Protein AF-A0AAW6NJS3-F1 (afdb_monomer_lite)

Radius of gyration: 31.21 Å; chains: 1; bounding box: 46×68×99 Å

Foldseek 3Di:
DFDKDKDFLCNVLPPQPPLVVLLVLLVVQLVLLPLVQAPDPVQNVLSVVLSVQLNVLSVVCNVPVAVVSLLSNLLSCLQQQQKKKWWWWAFPVRDIDIDMDGPVVGGPVVVVCCVQVPPDGHIGTDGMHIDGHPPPVVVVVSNVCSSVSSVVCSVSSGVVVSSVSSVDDDDRMDMDGDDPPPDPPPDDDPPCVVVPPPPDDDDD

Structure (mmCIF, N/CA/C/O backbone):
data_AF-A0AAW6NJS3-F1
#
_entry.id   AF-A0AAW6NJS3-F1
#
loop_
_atom_site.group_PDB
_atom_site.id
_atom_site.type_symbol
_atom_site.label_atom_id
_atom_site.label_alt_id
_atom_site.label_comp_id
_atom_site.label_asym_id
_atom_site.label_entity_id
_atom_site.label_seq_id
_atom_site.pdbx_PDB_ins_code
_atom_site.Cartn_x
_atom_site.Cartn_y
_atom_site.Cartn_z
_atom_site.occupancy
_atom_site.B_iso_or_equiv
_atom_site.auth_seq_id
_atom_site.auth_comp_id
_atom_site.auth_asym_id
_atom_site.auth_atom_id
_atom_site.pdbx_PDB_model_num
ATOM 1 N N . MET A 1 1 ? -17.750 -5.503 54.513 1.00 53.91 1 MET A N 1
ATOM 2 C CA . MET A 1 1 ? -18.388 -5.351 53.191 1.00 53.91 1 MET A CA 1
ATOM 3 C C . MET A 1 1 ? -17.380 -5.816 52.162 1.00 53.91 1 MET A C 1
ATOM 5 O O . MET A 1 1 ? -16.246 -5.363 52.246 1.00 53.91 1 MET A O 1
ATOM 9 N N . ASP A 1 2 ? -17.748 -6.737 51.272 1.00 59.75 2 ASP A N 1
ATOM 10 C CA . ASP A 1 2 ? -16.840 -7.203 50.218 1.00 59.75 2 ASP A CA 1
ATOM 11 C C . ASP A 1 2 ? -16.553 -6.056 49.248 1.00 59.75 2 ASP A C 1
ATOM 13 O O . ASP A 1 2 ? -17.477 -5.482 48.663 1.00 59.75 2 ASP A O 1
ATOM 17 N N . GLU A 1 3 ? -15.279 -5.710 49.085 1.00 66.88 3 GLU A N 1
ATOM 18 C CA . GLU A 1 3 ? -14.856 -4.684 48.141 1.00 66.88 3 GLU A CA 1
ATOM 19 C C . GLU A 1 3 ? -15.111 -5.194 46.711 1.00 66.88 3 GLU A C 1
ATOM 21 O O . GLU A 1 3 ? -14.623 -6.252 46.292 1.00 66.88 3 GLU A O 1
ATOM 26 N N . LYS A 1 4 ? -15.956 -4.473 45.967 1.00 77.06 4 LYS A N 1
ATOM 27 C CA . LYS A 1 4 ? -16.330 -4.813 44.592 1.00 77.06 4 LYS A CA 1
ATOM 28 C C . LYS A 1 4 ? -15.546 -3.918 43.641 1.00 77.06 4 LYS A C 1
ATOM 30 O O . LYS A 1 4 ? -15.818 -2.725 43.548 1.00 77.06 4 LYS A O 1
ATOM 35 N N . ILE A 1 5 ? -14.601 -4.500 42.909 1.00 80.56 5 ILE A N 1
ATOM 36 C CA . ILE A 1 5 ? -13.840 -3.781 41.885 1.00 80.56 5 ILE A CA 1
ATOM 37 C C . ILE A 1 5 ? -14.644 -3.834 40.588 1.00 80.56 5 ILE A C 1
ATOM 39 O O . ILE A 1 5 ? -14.932 -4.915 40.074 1.00 80.56 5 ILE A O 1
ATOM 43 N N . VAL A 1 6 ? -15.015 -2.676 40.048 1.00 81.56 6 VAL A N 1
ATOM 44 C CA . VAL A 1 6 ? -15.687 -2.572 38.747 1.00 81.56 6 VAL A CA 1
ATOM 45 C C . VAL A 1 6 ? -14.697 -2.002 37.742 1.00 81.56 6 VAL A C 1
ATOM 47 O O . VAL A 1 6 ? -14.259 -0.864 37.884 1.00 81.56 6 VAL A O 1
ATOM 50 N N . LEU A 1 7 ? -14.349 -2.793 36.727 1.00 78.12 7 LEU A N 1
ATOM 51 C CA . LEU A 1 7 ? -13.533 -2.345 35.603 1.00 78.12 7 LEU A CA 1
ATOM 52 C C . LEU A 1 7 ? -14.433 -2.079 34.400 1.00 78.12 7 LEU A C 1
ATOM 54 O O . LEU A 1 7 ? -15.189 -2.948 33.963 1.00 78.12 7 LEU A O 1
ATOM 58 N N . THR A 1 8 ? -14.350 -0.874 33.850 1.00 78.94 8 THR A N 1
ATOM 59 C CA . THR A 1 8 ? -15.021 -0.523 32.594 1.00 78.94 8 THR A CA 1
ATOM 60 C C . THR A 1 8 ? -14.267 -1.105 31.402 1.00 78.94 8 THR A C 1
ATOM 62 O O . THR A 1 8 ? -13.051 -1.304 31.450 1.00 78.94 8 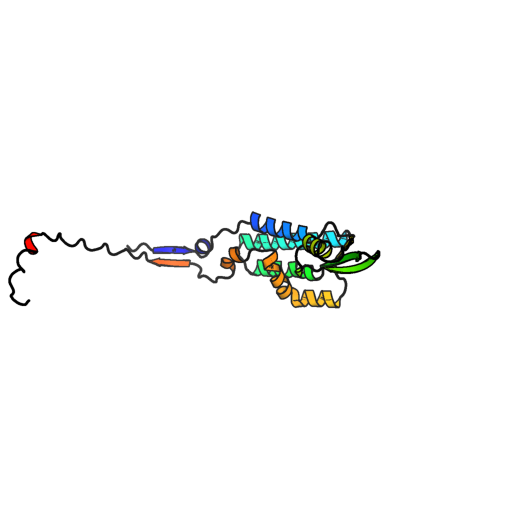THR A O 1
ATOM 65 N N . ARG A 1 9 ? -14.967 -1.328 30.284 1.00 72.44 9 ARG A N 1
ATOM 66 C CA . ARG A 1 9 ? -14.347 -1.784 29.029 1.00 72.44 9 ARG A CA 1
ATOM 67 C C . ARG A 1 9 ? -13.149 -0.920 28.620 1.00 72.44 9 ARG A C 1
ATOM 69 O O . ARG A 1 9 ? -12.129 -1.459 28.205 1.00 72.44 9 ARG A O 1
ATOM 76 N N . GLN A 1 10 ? -13.242 0.402 28.773 1.00 70.44 10 GLN A N 1
ATOM 77 C CA . GLN A 1 10 ? -12.137 1.315 28.463 1.00 70.44 10 GLN A CA 1
ATOM 78 C C . GLN A 1 10 ? -10.908 1.082 29.348 1.00 70.44 10 GLN A C 1
ATOM 80 O O . GLN A 1 10 ? -9.801 1.116 28.829 1.00 70.44 10 GLN A O 1
ATOM 85 N N . GLN A 1 11 ? -11.082 0.795 30.642 1.00 71.94 11 GLN A N 1
ATOM 86 C CA . GLN A 1 11 ? -9.970 0.491 31.556 1.00 71.94 11 GLN A CA 1
ATOM 87 C C . GLN A 1 11 ? -9.325 -0.872 31.270 1.00 71.94 11 GLN A C 1
ATOM 89 O O . GLN A 1 11 ? -8.123 -1.032 31.443 1.00 71.94 11 GLN A O 1
ATOM 94 N N . ILE A 1 12 ? -10.101 -1.855 30.807 1.00 70.12 12 ILE A N 1
ATOM 95 C CA . ILE A 1 12 ? -9.563 -3.167 30.406 1.00 70.12 12 ILE A CA 1
ATOM 96 C C . ILE A 1 12 ? -8.776 -3.042 29.095 1.00 70.12 12 ILE A C 1
ATOM 98 O O . ILE A 1 12 ? -7.735 -3.669 28.917 1.00 70.12 12 ILE A O 1
ATOM 102 N N . LEU A 1 13 ? -9.266 -2.208 28.176 1.00 68.44 13 LEU A N 1
ATOM 103 C CA . LEU A 1 13 ? -8.672 -2.000 26.858 1.00 68.44 13 LEU A CA 1
ATOM 104 C C . LEU A 1 13 ? -7.637 -0.868 26.820 1.00 68.44 13 LEU A C 1
ATOM 106 O O . LEU A 1 13 ? -7.059 -0.633 25.759 1.00 68.44 13 LEU A O 1
ATOM 110 N N . SER A 1 14 ? -7.358 -0.184 27.938 1.00 61.31 14 SER A N 1
ATOM 111 C CA . SER A 1 14 ? -6.399 0.925 28.010 1.00 61.31 14 SER A CA 1
ATOM 112 C C . SER A 1 14 ? -4.945 0.440 27.958 1.00 61.31 14 SER A C 1
ATOM 114 O O . SER A 1 14 ? -4.128 0.745 28.822 1.00 61.31 14 SER A O 1
ATOM 116 N N . SER A 1 15 ? -4.587 -0.293 26.910 1.00 57.69 15 SER A N 1
ATOM 117 C CA . SER A 1 15 ? -3.232 -0.279 26.375 1.00 57.69 15 SER A CA 1
ATOM 118 C C . SER A 1 15 ? -3.215 0.828 25.326 1.00 57.69 15 SER A C 1
ATOM 120 O O . SER A 1 15 ? -3.611 0.638 24.182 1.00 57.69 15 SER A O 1
ATOM 122 N N . ALA A 1 16 ? -2.876 2.051 25.742 1.00 56.25 16 ALA A N 1
ATOM 123 C CA . ALA A 1 16 ? -2.949 3.209 24.858 1.00 56.25 16 ALA A CA 1
ATOM 124 C C . ALA A 1 16 ? -2.064 2.987 23.616 1.00 56.25 16 ALA A C 1
ATOM 126 O O . ALA A 1 16 ? -0.831 3.065 23.685 1.00 56.25 16 ALA A O 1
ATOM 127 N N . LEU A 1 17 ? -2.691 2.717 22.467 1.00 63.69 17 LEU A N 1
ATOM 128 C CA . LEU A 1 17 ? -2.041 2.785 21.166 1.00 63.69 17 LEU A CA 1
ATOM 129 C C . LEU A 1 17 ? -1.458 4.188 21.027 1.00 63.69 17 LEU A C 1
ATOM 131 O O . LEU A 1 17 ? -2.179 5.178 20.915 1.00 63.69 17 LEU A O 1
ATOM 135 N N . LYS A 1 18 ? -0.127 4.295 21.060 1.00 69.06 18 LYS A N 1
ATOM 136 C CA . LYS A 1 18 ? 0.539 5.582 20.851 1.00 69.06 18 LYS A CA 1
ATOM 137 C C . LYS A 1 18 ? 0.284 6.012 19.408 1.00 69.06 18 LYS A C 1
ATOM 139 O O . LYS A 1 18 ? 0.941 5.520 18.490 1.00 69.06 18 LYS A O 1
ATOM 144 N N . VAL A 1 19 ? -0.649 6.946 19.225 1.00 72.06 19 VAL A N 1
ATOM 145 C CA . VAL A 1 19 ? -1.067 7.489 17.919 1.00 72.06 19 VAL A CA 1
ATOM 146 C C . VAL A 1 19 ? 0.136 7.935 17.089 1.00 72.06 19 VAL A C 1
ATOM 148 O O . VAL A 1 19 ? 0.201 7.683 15.889 1.00 72.06 19 VAL A O 1
ATOM 151 N N . SER A 1 20 ? 1.141 8.526 17.742 1.00 75.00 20 SER A N 1
ATOM 152 C CA . SER A 1 20 ? 2.393 8.950 17.111 1.00 75.00 20 SER A CA 1
ATOM 153 C C . SER A 1 20 ? 3.174 7.798 16.469 1.00 75.00 20 SER A C 1
ATOM 155 O O . SER A 1 20 ? 3.676 7.966 15.361 1.00 75.00 20 SER A O 1
ATOM 157 N N . LYS A 1 21 ? 3.236 6.622 17.112 1.00 81.19 21 LYS A N 1
ATOM 158 C CA . LYS A 1 21 ? 3.911 5.429 16.566 1.00 81.19 21 LYS A CA 1
ATOM 159 C C . LYS A 1 21 ? 3.149 4.825 15.389 1.00 81.19 21 LYS A C 1
ATOM 161 O O . LYS A 1 21 ? 3.763 4.387 14.423 1.00 81.19 21 LYS A O 1
ATOM 166 N N . CYS A 1 22 ? 1.819 4.819 15.454 1.00 82.56 22 CYS A N 1
ATOM 167 C CA . CYS A 1 22 ? 1.001 4.311 14.353 1.00 82.56 22 CYS A CA 1
ATOM 168 C C . CYS A 1 22 ? 1.137 5.220 13.123 1.00 82.56 22 CYS A C 1
ATOM 170 O O . CYS A 1 22 ? 1.370 4.747 12.014 1.00 82.56 22 CYS A O 1
ATOM 172 N N . ARG A 1 23 ? 1.089 6.544 13.327 1.00 87.12 23 ARG A N 1
ATOM 173 C CA . ARG A 1 23 ? 1.280 7.520 12.247 1.00 87.12 23 ARG A CA 1
ATOM 174 C C . ARG A 1 23 ? 2.682 7.456 11.640 1.00 87.12 23 ARG A C 1
ATOM 176 O O . ARG A 1 23 ? 2.816 7.521 10.422 1.00 87.12 23 ARG A O 1
ATOM 183 N N . SER A 1 24 ? 3.728 7.317 12.457 1.00 89.25 24 SER A N 1
ATOM 184 C CA . SER A 1 24 ? 5.095 7.223 11.934 1.00 89.25 24 SER A CA 1
ATOM 185 C C . SER A 1 24 ? 5.307 5.968 11.087 1.00 89.25 24 SER A C 1
ATOM 187 O O . SER A 1 24 ? 5.983 6.044 10.061 1.00 89.25 24 SER A O 1
ATOM 189 N N . LEU A 1 25 ? 4.692 4.838 11.464 1.00 90.31 25 LEU A N 1
ATOM 190 C CA . LEU A 1 25 ? 4.726 3.613 10.668 1.00 90.31 25 LEU A CA 1
ATOM 191 C C . LEU A 1 25 ? 4.089 3.827 9.293 1.00 90.31 25 LEU A C 1
ATOM 193 O O . LEU A 1 25 ? 4.752 3.568 8.291 1.00 90.31 25 LEU A O 1
ATOM 197 N N . VAL A 1 26 ? 2.856 4.345 9.248 1.00 91.50 26 VAL A N 1
ATOM 198 C CA . VAL A 1 26 ? 2.147 4.631 7.989 1.00 91.50 26 VAL A CA 1
ATOM 199 C C . VAL A 1 26 ? 2.977 5.555 7.102 1.00 91.50 26 VAL A C 1
ATOM 201 O O . VAL A 1 26 ? 3.246 5.200 5.958 1.00 91.50 26 VAL A O 1
ATOM 204 N N . LYS A 1 27 ? 3.484 6.669 7.647 1.00 92.19 27 LYS A N 1
ATOM 205 C CA . LYS A 1 27 ? 4.331 7.616 6.904 1.00 92.19 27 LYS A CA 1
ATOM 206 C C . LYS A 1 27 ? 5.543 6.926 6.276 1.00 92.19 27 LYS A C 1
ATOM 208 O O . LYS A 1 27 ? 5.813 7.080 5.089 1.00 92.19 27 LYS A O 1
ATOM 213 N N . ARG A 1 28 ? 6.262 6.123 7.066 1.00 92.19 28 ARG A N 1
ATOM 214 C CA . ARG A 1 28 ? 7.430 5.369 6.594 1.00 92.19 28 ARG A CA 1
ATOM 215 C C . ARG A 1 28 ? 7.052 4.382 5.487 1.00 92.19 28 ARG A C 1
ATOM 217 O O . ARG A 1 28 ? 7.806 4.226 4.531 1.00 92.19 28 ARG A O 1
ATOM 224 N N . ARG A 1 29 ? 5.894 3.721 5.596 1.00 92.44 29 ARG A N 1
ATOM 225 C CA . ARG A 1 29 ? 5.412 2.803 4.556 1.00 92.44 29 ARG A CA 1
ATOM 226 C C . ARG A 1 29 ? 5.067 3.539 3.265 1.00 92.44 29 ARG A C 1
ATOM 228 O O . ARG A 1 29 ? 5.531 3.102 2.220 1.00 92.44 29 ARG A O 1
ATOM 235 N N . PHE A 1 30 ? 4.373 4.674 3.319 1.00 93.25 30 PHE A N 1
ATOM 236 C CA . PHE A 1 30 ? 4.108 5.486 2.123 1.00 93.25 30 PHE A CA 1
ATOM 237 C C . PHE A 1 30 ? 5.394 6.009 1.471 1.00 93.25 30 PHE A C 1
ATOM 239 O O . PHE A 1 30 ? 5.542 5.929 0.254 1.00 93.25 30 PHE A O 1
ATOM 246 N N . GLN A 1 31 ? 6.382 6.435 2.264 1.00 91.31 31 GLN A N 1
ATOM 247 C CA . GLN A 1 31 ? 7.705 6.811 1.748 1.00 91.31 31 GLN A CA 1
ATOM 248 C C . GLN A 1 31 ? 8.401 5.652 1.013 1.00 91.31 31 GLN A C 1
ATOM 250 O O . GLN A 1 31 ? 9.075 5.879 0.007 1.00 91.31 31 GLN A O 1
ATOM 255 N N . SER A 1 32 ? 8.199 4.409 1.465 1.00 92.00 32 SER A N 1
ATOM 256 C CA . SER A 1 32 ? 8.755 3.210 0.817 1.00 92.00 32 SER A CA 1
ATOM 257 C C . SER A 1 32 ? 8.075 2.818 -0.503 1.00 92.00 32 SER A C 1
ATOM 259 O O . SER A 1 32 ? 8.618 1.990 -1.231 1.00 92.00 32 SER A O 1
ATOM 261 N N . LEU A 1 33 ? 6.935 3.429 -0.857 1.00 91.44 33 LEU A N 1
ATOM 262 C CA . LEU A 1 33 ? 6.232 3.167 -2.124 1.00 91.44 33 LEU A CA 1
ATOM 263 C C . LEU A 1 33 ? 6.882 3.852 -3.332 1.00 91.44 33 LEU A C 1
ATOM 265 O O . LEU A 1 33 ? 6.442 3.652 -4.458 1.00 91.44 33 LEU A O 1
ATOM 269 N N . GLY A 1 34 ? 7.927 4.655 -3.113 1.00 86.44 34 GLY A N 1
ATOM 270 C CA . GLY A 1 34 ? 8.720 5.188 -4.212 1.00 86.44 34 GLY A CA 1
ATOM 271 C C . GLY A 1 34 ? 8.189 6.484 -4.804 1.00 86.44 34 GLY A C 1
ATOM 272 O O . GLY A 1 34 ? 8.362 6.703 -5.992 1.00 86.44 34 GLY A O 1
ATOM 273 N N . LEU A 1 35 ? 7.613 7.381 -3.993 1.00 88.31 35 LEU A N 1
ATOM 274 C CA . LEU A 1 35 ? 7.134 8.701 -4.442 1.00 88.31 35 LEU A CA 1
ATOM 275 C C . LEU A 1 35 ? 8.186 9.491 -5.255 1.00 88.31 35 LEU A C 1
ATOM 277 O O . LEU A 1 35 ? 7.838 10.245 -6.159 1.00 88.31 35 LEU A O 1
ATOM 281 N N . LYS A 1 36 ? 9.482 9.286 -4.975 1.00 89.12 36 LYS A N 1
ATOM 282 C CA . LYS A 1 36 ? 10.598 9.869 -5.745 1.00 89.12 36 LYS A CA 1
ATOM 283 C C . LYS A 1 36 ? 10.672 9.401 -7.208 1.00 89.12 36 LYS A C 1
ATOM 285 O O . LYS A 1 36 ? 11.293 10.082 -8.011 1.00 89.12 36 LYS A O 1
ATOM 290 N N . TYR A 1 37 ? 10.047 8.273 -7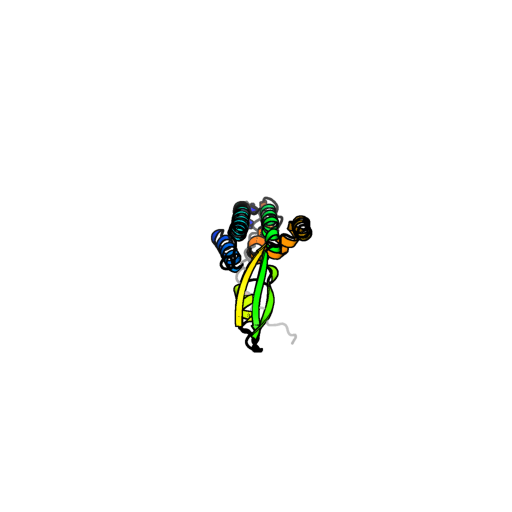.532 1.00 91.12 37 TYR A N 1
ATOM 291 C CA . TYR A 1 37 ? 9.971 7.658 -8.859 1.00 91.12 37 TYR A CA 1
ATOM 292 C C . TYR A 1 37 ? 8.637 7.951 -9.572 1.00 91.12 37 TYR A C 1
ATOM 294 O O . TYR A 1 37 ? 8.319 7.321 -10.578 1.00 91.12 37 TYR A O 1
ATOM 302 N N . ALA A 1 38 ? 7.814 8.854 -9.024 1.00 92.12 38 ALA A N 1
ATOM 303 C CA . ALA A 1 38 ? 6.590 9.308 -9.672 1.00 92.12 38 ALA A CA 1
ATOM 304 C C . ALA A 1 38 ? 6.909 10.381 -10.719 1.00 92.12 38 ALA A C 1
ATOM 306 O O . ALA A 1 38 ? 7.322 11.496 -10.368 1.00 92.12 38 ALA A O 1
ATOM 307 N N . ASP A 1 39 ? 6.654 10.044 -11.981 1.00 85.81 39 ASP A N 1
ATOM 308 C CA . ASP A 1 39 ? 6.937 10.901 -13.136 1.00 85.81 39 ASP A CA 1
ATOM 309 C C . ASP A 1 39 ? 5.843 11.946 -13.401 1.00 85.81 39 ASP A C 1
ATOM 311 O O . ASP A 1 39 ? 6.097 12.935 -14.085 1.00 85.81 39 ASP A O 1
ATOM 315 N N . SER A 1 40 ? 4.635 11.766 -12.853 1.00 91.75 40 SER A N 1
ATOM 316 C CA . SER A 1 40 ? 3.524 12.709 -13.018 1.00 91.75 40 SER A CA 1
ATOM 317 C C . SER A 1 40 ? 3.041 13.281 -11.686 1.00 91.75 40 SER A C 1
ATOM 319 O O . SER A 1 40 ? 3.056 12.613 -10.646 1.00 91.75 40 SER A O 1
ATOM 321 N N . GLN A 1 41 ? 2.580 14.535 -11.726 1.00 92.75 41 GLN A N 1
ATOM 322 C CA . GLN A 1 41 ? 1.969 15.190 -10.568 1.00 92.75 41 GLN A CA 1
ATOM 323 C C . GLN A 1 41 ? 0.693 14.459 -10.129 1.00 92.75 41 GLN A C 1
ATOM 325 O O . GLN A 1 41 ? 0.474 14.282 -8.938 1.00 92.75 41 GLN A O 1
ATOM 330 N N . GLU A 1 42 ? -0.076 13.923 -11.077 1.00 93.06 42 GLU A N 1
ATOM 331 C CA . GLU A 1 42 ? -1.276 13.127 -10.807 1.00 93.06 42 GLU A CA 1
ATOM 332 C C . GLU A 1 42 ? -0.990 11.911 -9.909 1.00 93.06 42 GLU A C 1
ATOM 334 O O . GLU A 1 42 ? -1.706 11.669 -8.937 1.00 93.06 42 GLU A O 1
ATOM 339 N N . VAL A 1 43 ? 0.091 11.164 -10.176 1.00 94.12 43 VAL A N 1
ATOM 340 C CA . VAL A 1 43 ? 0.486 10.015 -9.342 1.00 94.12 43 VAL A CA 1
ATOM 341 C C . VAL A 1 43 ? 0.845 10.475 -7.927 1.00 94.12 43 VAL A C 1
ATOM 343 O O . VAL A 1 43 ? 0.467 9.823 -6.949 1.00 94.12 43 VAL A O 1
ATOM 346 N N . ARG A 1 44 ? 1.541 11.613 -7.801 1.00 94.50 44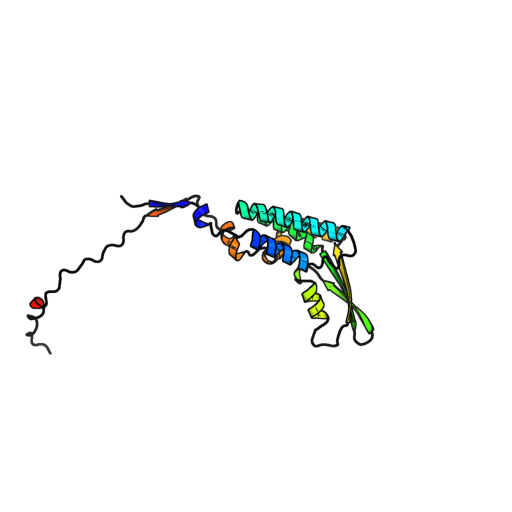 ARG A N 1
ATOM 347 C CA . ARG A 1 44 ? 1.920 12.195 -6.502 1.00 94.50 44 ARG A CA 1
ATOM 348 C C . ARG A 1 44 ? 0.697 12.648 -5.711 1.00 94.50 44 ARG A C 1
ATOM 350 O O . ARG A 1 44 ? 0.598 12.339 -4.522 1.00 94.50 44 ARG A O 1
ATOM 357 N N . ASP A 1 45 ? -0.237 13.328 -6.365 1.00 95.19 45 ASP A N 1
ATOM 358 C CA . ASP A 1 45 ? -1.469 13.827 -5.755 1.00 95.19 45 ASP A CA 1
ATOM 359 C C . ASP A 1 45 ? -2.348 12.668 -5.290 1.00 95.19 45 ASP A C 1
ATOM 361 O O . ASP A 1 45 ? -2.813 12.656 -4.147 1.00 95.19 45 ASP A O 1
ATOM 365 N N . ARG A 1 46 ? -2.499 11.637 -6.130 1.00 95.62 46 ARG A N 1
ATOM 366 C CA . ARG A 1 46 ? -3.274 10.444 -5.788 1.00 95.62 46 ARG A CA 1
ATOM 367 C C . ARG A 1 46 ? -2.666 9.685 -4.609 1.00 95.62 46 ARG A C 1
ATOM 369 O O . ARG A 1 46 ? -3.393 9.348 -3.678 1.00 95.62 46 ARG A O 1
ATOM 376 N N . LEU A 1 47 ? -1.346 9.477 -4.578 1.00 95.06 47 LEU A N 1
ATOM 377 C CA . LEU A 1 47 ? -0.673 8.865 -3.421 1.00 95.06 47 LEU A CA 1
ATOM 378 C C . LEU A 1 47 ? -0.841 9.690 -2.142 1.00 95.06 47 LEU A C 1
ATOM 380 O O . LEU A 1 47 ? -1.135 9.130 -1.086 1.00 95.06 47 LEU A O 1
ATOM 384 N N . THR A 1 48 ? -0.703 11.012 -2.243 1.00 94.31 48 THR A N 1
ATOM 385 C CA . THR A 1 48 ? -0.877 11.933 -1.110 1.00 94.31 48 THR A CA 1
ATOM 386 C C . THR A 1 48 ? -2.310 11.889 -0.576 1.00 94.31 48 THR A C 1
ATOM 388 O O . THR A 1 48 ? -2.530 11.909 0.636 1.00 94.31 48 THR A O 1
ATOM 391 N N . MET A 1 49 ? -3.300 11.782 -1.465 1.00 96.25 49 MET A N 1
ATOM 392 C CA . MET A 1 49 ? -4.705 11.638 -1.090 1.00 96.25 49 MET A CA 1
ATOM 393 C C . MET A 1 49 ? -4.961 10.320 -0.349 1.00 96.25 49 MET A C 1
ATOM 395 O O . MET A 1 49 ? -5.589 10.335 0.712 1.00 96.25 49 MET A O 1
ATOM 399 N N . ILE A 1 50 ? -4.431 9.200 -0.855 1.00 96.75 50 ILE A N 1
ATOM 400 C CA . ILE A 1 50 ? -4.535 7.889 -0.195 1.00 96.75 50 ILE A CA 1
ATOM 401 C C . ILE A 1 50 ? -3.878 7.947 1.196 1.00 96.75 50 ILE A C 1
ATOM 403 O O . ILE A 1 50 ? -4.481 7.514 2.179 1.00 96.75 50 ILE A O 1
ATOM 407 N N . GLU A 1 51 ? -2.684 8.539 1.313 1.00 95.56 51 GLU A N 1
ATOM 408 C CA . GLU A 1 51 ? -1.979 8.706 2.592 1.00 95.56 51 GLU A CA 1
ATOM 409 C C . GLU A 1 51 ? -2.796 9.547 3.590 1.00 95.56 51 GLU A C 1
ATOM 411 O O . GLU A 1 51 ? -2.982 9.156 4.747 1.00 95.56 51 GLU A O 1
ATOM 416 N N . LYS A 1 52 ? -3.338 10.685 3.145 1.00 95.88 52 LYS A N 1
ATOM 417 C CA . LYS A 1 52 ? -4.161 11.575 3.976 1.00 95.88 52 LYS A CA 1
ATOM 418 C C . LYS A 1 52 ? -5.419 10.870 4.488 1.00 95.88 52 LYS A C 1
ATOM 420 O O . LYS A 1 52 ? -5.735 10.974 5.677 1.00 95.88 52 LYS A O 1
ATOM 425 N N . ASN A 1 53 ? -6.112 10.136 3.621 1.00 96.81 53 ASN A N 1
ATOM 426 C CA . ASN A 1 53 ? -7.305 9.374 3.989 1.00 96.81 53 ASN A CA 1
ATOM 427 C C . ASN A 1 53 ? -6.961 8.248 4.975 1.00 96.81 53 ASN A C 1
ATOM 429 O O . ASN A 1 53 ? -7.643 8.081 5.988 1.00 96.81 53 ASN A O 1
ATOM 433 N N . ALA A 1 54 ? -5.845 7.544 4.762 1.00 94.94 54 ALA A N 1
ATOM 434 C CA . ALA A 1 54 ? -5.356 6.533 5.694 1.00 94.94 54 ALA A CA 1
ATOM 435 C C . ALA A 1 54 ? -5.064 7.130 7.085 1.00 94.94 54 ALA A C 1
ATOM 437 O O . ALA A 1 54 ? -5.475 6.562 8.099 1.00 94.94 54 ALA A O 1
ATOM 438 N N . PHE A 1 55 ? -4.429 8.307 7.158 1.00 93.50 55 PHE A N 1
ATOM 439 C CA . PHE A 1 55 ? -4.198 9.000 8.431 1.00 93.50 55 PHE A CA 1
ATOM 440 C C . PHE A 1 55 ? -5.479 9.441 9.132 1.00 93.50 55 PHE A C 1
ATOM 442 O O . PHE A 1 55 ? -5.545 9.381 10.364 1.00 93.50 55 PHE A O 1
ATOM 449 N N . HIS A 1 56 ? -6.482 9.886 8.375 1.00 93.81 56 HIS A N 1
ATOM 450 C CA . HIS A 1 56 ? -7.786 10.261 8.916 1.00 93.81 56 HIS A CA 1
ATOM 451 C C . HIS A 1 56 ? -8.468 9.071 9.594 1.00 93.81 56 HIS A C 1
ATOM 453 O O . HIS A 1 56 ? -8.847 9.154 10.765 1.00 93.81 56 HIS A O 1
ATOM 459 N N . HIS A 1 57 ? -8.549 7.936 8.898 1.00 93.56 57 HIS A N 1
ATOM 460 C CA . HIS A 1 57 ? -9.142 6.710 9.434 1.00 93.56 57 HIS A CA 1
ATOM 461 C C . HIS A 1 57 ? -8.360 6.152 10.626 1.00 93.56 57 HIS A C 1
ATOM 463 O O . HIS A 1 57 ? -8.958 5.807 11.646 1.00 93.56 57 HIS A O 1
ATOM 469 N N . LEU A 1 58 ? -7.026 6.159 10.557 1.00 90.31 58 LEU A N 1
ATOM 470 C CA . LEU A 1 58 ? -6.178 5.773 11.682 1.00 90.31 58 LEU A CA 1
ATOM 471 C C . LEU A 1 58 ? -6.387 6.687 12.899 1.00 90.31 58 LEU A C 1
ATOM 473 O O . LEU A 1 58 ? -6.418 6.216 14.031 1.00 90.31 58 LEU A O 1
ATOM 477 N N . GLY A 1 59 ? -6.539 7.996 12.680 1.00 87.88 59 GLY A N 1
ATOM 478 C CA . GLY A 1 59 ? -6.831 8.958 13.740 1.00 87.88 59 GLY A CA 1
ATOM 479 C C . GLY A 1 59 ? -8.134 8.634 14.469 1.00 87.88 59 GLY A C 1
ATOM 480 O O . GLY A 1 59 ? -8.135 8.581 15.699 1.00 87.88 59 GLY A O 1
ATOM 481 N N . LYS A 1 60 ? -9.206 8.351 13.718 1.00 88.25 60 LYS A N 1
ATOM 482 C CA . LYS A 1 60 ? -10.495 7.921 14.281 1.00 88.25 60 LYS A CA 1
ATOM 483 C C . LYS A 1 60 ? -10.370 6.621 15.065 1.00 88.25 60 LYS A C 1
ATOM 485 O O . LYS A 1 60 ? -10.836 6.555 16.204 1.00 88.25 60 LYS A O 1
ATOM 490 N N . PHE A 1 61 ? -9.682 5.630 14.497 1.00 87.06 61 PHE A N 1
ATOM 491 C CA . PHE A 1 61 ? -9.432 4.358 15.166 1.00 87.06 61 PHE A CA 1
ATOM 492 C C . PHE A 1 61 ? -8.696 4.558 16.496 1.00 87.06 61 PHE A C 1
ATOM 494 O O . PHE A 1 61 ? -9.135 4.066 17.528 1.00 87.06 61 PHE A O 1
ATOM 501 N N . CYS A 1 62 ? -7.625 5.351 16.513 1.00 81.19 62 CYS A N 1
ATOM 502 C CA . CYS A 1 62 ? -6.877 5.619 17.738 1.00 81.19 62 CYS A CA 1
ATOM 503 C C . CYS A 1 62 ? -7.680 6.366 18.819 1.00 81.19 62 CYS A C 1
ATOM 505 O O . CYS A 1 62 ? -7.343 6.251 19.994 1.00 81.19 62 CYS A O 1
ATOM 507 N N . GLN A 1 63 ? -8.692 7.153 18.445 1.00 80.88 63 GLN A N 1
ATOM 508 C CA . GLN A 1 63 ? -9.533 7.899 19.391 1.00 80.88 63 GLN A CA 1
ATOM 509 C C . GLN A 1 63 ? -10.664 7.050 19.976 1.00 80.88 63 GLN A C 1
ATOM 511 O O . GLN A 1 63 ? -10.979 7.170 21.156 1.00 80.88 63 GLN A O 1
ATOM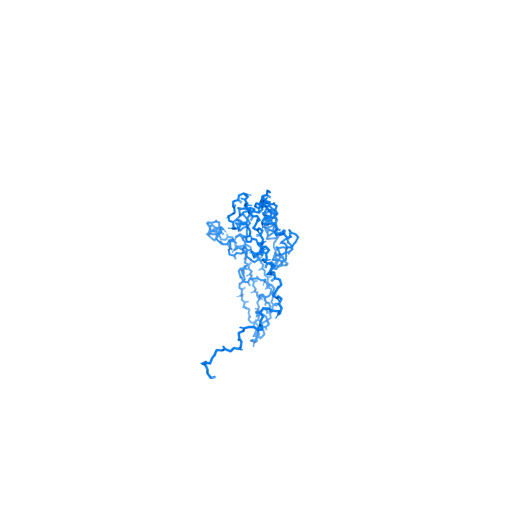 516 N N . SER A 1 64 ? -11.289 6.221 19.142 1.00 77.56 64 SER A N 1
ATOM 517 C CA . SER A 1 64 ? -12.543 5.527 19.469 1.00 77.56 64 SER A CA 1
ATOM 518 C C . SER A 1 64 ? -12.398 4.011 19.615 1.00 77.56 64 SER A C 1
ATOM 520 O O . SER A 1 64 ? -13.319 3.358 20.094 1.00 77.56 64 SER A O 1
ATOM 522 N N . ASN A 1 65 ? -11.244 3.452 19.234 1.00 76.00 65 ASN A N 1
ATOM 523 C CA . ASN A 1 65 ? -10.986 2.013 19.132 1.00 76.00 65 ASN A CA 1
ATOM 524 C C . ASN A 1 65 ? -12.034 1.272 18.274 1.00 76.00 65 ASN A C 1
ATOM 526 O O . ASN A 1 65 ? -12.355 0.112 18.526 1.00 76.00 65 ASN A O 1
ATOM 530 N N . ASP A 1 66 ? -12.578 1.971 17.275 1.00 80.44 66 ASP A N 1
ATOM 531 C CA . ASP A 1 66 ? -13.629 1.501 16.378 1.00 80.44 66 ASP A CA 1
ATOM 532 C C . ASP A 1 66 ? -13.064 0.705 15.190 1.00 80.44 66 ASP A C 1
ATOM 534 O O . ASP A 1 66 ? -12.315 1.226 14.359 1.00 80.44 66 ASP A O 1
ATOM 538 N N . ILE A 1 67 ? -13.468 -0.559 15.077 1.00 84.50 67 ILE A N 1
ATOM 539 C CA . ILE A 1 67 ? -13.032 -1.456 14.004 1.00 84.50 67 ILE A CA 1
ATOM 540 C C . ILE A 1 67 ? -13.496 -0.994 12.613 1.00 84.50 67 ILE A C 1
ATOM 542 O O . ILE A 1 67 ? -12.790 -1.224 11.628 1.00 84.50 67 ILE A O 1
ATOM 546 N N . ASP A 1 68 ? -14.622 -0.285 12.505 1.00 89.88 68 ASP A N 1
ATOM 547 C CA . ASP A 1 68 ? -15.125 0.202 11.215 1.00 89.88 68 ASP A CA 1
ATOM 548 C C . ASP A 1 68 ? -14.210 1.280 10.626 1.00 89.88 68 ASP A C 1
ATOM 550 O O . ASP A 1 68 ? -14.011 1.366 9.406 1.00 89.88 68 ASP A O 1
ATOM 554 N N . SER A 1 69 ? -13.541 2.043 11.492 1.00 90.62 69 SER A N 1
ATOM 555 C CA . SER A 1 69 ? -12.476 2.960 11.096 1.00 90.62 69 SER A CA 1
ATOM 556 C C . SER A 1 69 ? -11.268 2.220 10.499 1.00 90.62 69 SER A C 1
ATOM 558 O O . SER A 1 69 ? -10.701 2.692 9.511 1.00 90.62 69 SER A O 1
ATOM 560 N N . LEU A 1 70 ? -10.907 1.031 11.004 1.00 90.12 70 LEU A N 1
ATOM 561 C CA . LEU A 1 70 ? -9.867 0.191 10.385 1.00 90.12 70 LEU A CA 1
ATOM 562 C C . LEU A 1 70 ? -10.312 -0.379 9.036 1.00 90.12 70 LEU A C 1
ATOM 564 O O . LEU A 1 70 ? -9.522 -0.393 8.094 1.00 90.12 70 LEU A O 1
ATOM 568 N N . PHE A 1 71 ? -11.569 -0.804 8.899 1.00 93.38 71 PHE A N 1
ATOM 569 C CA . PHE A 1 71 ? -12.083 -1.264 7.605 1.00 93.38 71 PHE A CA 1
ATOM 570 C C . PHE A 1 71 ? -12.152 -0.138 6.570 1.00 93.38 71 PHE A C 1
ATOM 572 O O . PHE A 1 71 ? -11.863 -0.357 5.395 1.00 93.38 71 PHE A O 1
ATOM 579 N N . SER A 1 72 ? -12.451 1.085 7.001 1.00 95.75 72 SER A N 1
ATOM 580 C CA . SER A 1 72 ? -12.395 2.264 6.132 1.00 95.75 72 SER A CA 1
ATOM 581 C C . SER A 1 72 ? -10.962 2.565 5.673 1.00 95.75 72 SER A C 1
ATOM 583 O O . SER A 1 72 ? -10.726 2.863 4.499 1.00 95.75 72 SER A O 1
ATOM 585 N N . MET A 1 73 ? -9.983 2.410 6.574 1.00 95.31 73 MET A N 1
ATOM 586 C CA . MET A 1 73 ? -8.563 2.481 6.218 1.00 95.31 73 MET A CA 1
ATOM 587 C C . MET A 1 73 ? -8.183 1.385 5.216 1.00 95.31 73 MET A C 1
ATOM 589 O O . MET A 1 73 ? -7.526 1.685 4.226 1.00 95.31 73 MET A O 1
ATOM 593 N N . ALA A 1 74 ? -8.626 0.142 5.422 1.00 95.50 74 ALA A N 1
ATOM 594 C CA . ALA A 1 74 ? -8.396 -0.955 4.485 1.00 95.50 74 ALA A CA 1
ATOM 595 C C . ALA A 1 74 ? -8.939 -0.619 3.085 1.00 95.50 74 ALA A C 1
ATOM 597 O O . ALA A 1 74 ? -8.197 -0.696 2.108 1.00 95.50 74 ALA A O 1
ATOM 598 N N . ASN A 1 75 ? -10.184 -0.149 2.981 1.00 97.00 75 ASN A N 1
ATOM 599 C CA . ASN A 1 75 ? -10.758 0.272 1.700 1.00 97.00 75 ASN A CA 1
ATOM 600 C C . ASN A 1 75 ? -9.908 1.351 1.011 1.00 97.00 75 ASN A C 1
ATOM 602 O O . ASN A 1 75 ? -9.644 1.240 -0.182 1.00 97.00 75 ASN A O 1
ATOM 606 N N . THR A 1 76 ? -9.414 2.339 1.762 1.00 97.00 76 THR A N 1
ATOM 607 C CA . THR A 1 76 ? -8.492 3.363 1.238 1.00 97.00 76 THR A CA 1
ATOM 608 C C . THR A 1 76 ? -7.188 2.742 0.724 1.00 97.00 76 THR A C 1
ATOM 610 O O . THR A 1 76 ? -6.740 3.045 -0.377 1.00 97.00 76 THR A O 1
ATOM 613 N N . LEU A 1 77 ? -6.579 1.836 1.497 1.00 96.75 77 LEU A N 1
ATOM 614 C CA . LEU A 1 77 ? -5.331 1.167 1.115 1.00 96.75 77 LEU A CA 1
ATOM 615 C C . LEU A 1 77 ? -5.496 0.257 -0.106 1.00 96.75 77 LEU A C 1
ATOM 617 O O . LEU A 1 77 ? -4.517 0.007 -0.800 1.00 96.75 77 LEU A O 1
ATOM 621 N N . SER A 1 78 ? -6.705 -0.226 -0.396 1.00 96.94 78 SER A N 1
ATOM 622 C CA . SER A 1 78 ? -6.954 -1.089 -1.554 1.00 96.94 78 SER A CA 1
ATOM 623 C C . SER A 1 78 ? -6.591 -0.429 -2.888 1.00 96.94 78 SER A C 1
ATOM 625 O O . SER A 1 78 ? -6.147 -1.115 -3.806 1.00 96.94 78 SER A O 1
ATOM 627 N N . GLU A 1 79 ? -6.667 0.903 -2.977 1.00 96.25 79 GLU A N 1
ATOM 628 C CA . GLU A 1 79 ? -6.249 1.649 -4.166 1.00 96.25 79 GLU A CA 1
ATOM 629 C C . GLU A 1 79 ? -4.767 1.450 -4.501 1.00 96.25 79 GLU A C 1
ATOM 631 O O . GLU A 1 79 ? -4.375 1.539 -5.664 1.00 96.25 79 GLU A O 1
ATOM 636 N N . LEU A 1 80 ? -3.938 1.112 -3.510 1.00 96.50 80 LEU A N 1
ATOM 637 C CA . LEU A 1 80 ? -2.522 0.820 -3.713 1.00 96.50 80 LEU A CA 1
ATOM 638 C C . LEU A 1 80 ? -2.286 -0.434 -4.571 1.00 96.50 80 LEU A C 1
ATOM 640 O O . LEU A 1 80 ? -1.208 -0.573 -5.133 1.00 96.50 80 LEU A O 1
ATOM 644 N N . PHE A 1 81 ? -3.278 -1.312 -4.760 1.00 95.56 81 PHE A N 1
ATOM 645 C CA . PHE A 1 81 ? -3.174 -2.423 -5.721 1.00 95.56 81 PHE A CA 1
ATOM 646 C C . PHE A 1 81 ? -3.175 -1.970 -7.185 1.00 95.56 81 PHE A C 1
ATOM 648 O O . PHE A 1 81 ? -2.827 -2.754 -8.074 1.00 95.56 81 PHE A O 1
ATOM 655 N N . LEU A 1 82 ? -3.570 -0.724 -7.453 1.00 95.56 82 LEU A N 1
ATOM 656 C CA . LEU A 1 82 ? -3.431 -0.104 -8.767 1.00 95.56 82 LEU A CA 1
ATOM 657 C C . LEU A 1 82 ? -2.048 0.527 -8.950 1.00 95.56 82 LEU A C 1
ATOM 659 O O . LEU A 1 82 ? -1.667 0.794 -10.083 1.00 95.56 82 LEU A O 1
ATOM 663 N N . LEU A 1 83 ? -1.288 0.756 -7.876 1.00 95.62 83 LEU A N 1
ATOM 664 C CA . LEU A 1 83 ? 0.066 1.283 -7.984 1.00 95.62 83 LEU A CA 1
ATOM 665 C C . LEU A 1 83 ? 0.997 0.196 -8.534 1.00 95.62 83 LEU A C 1
ATOM 667 O O . LEU A 1 83 ? 1.181 -0.857 -7.917 1.00 95.62 83 LEU A O 1
ATOM 671 N N . LYS A 1 84 ? 1.600 0.479 -9.686 1.00 94.19 84 LYS A N 1
ATOM 672 C CA . LYS A 1 84 ? 2.566 -0.386 -10.364 1.00 94.19 84 LYS A CA 1
ATOM 673 C C . LYS A 1 84 ? 3.883 0.346 -10.569 1.00 94.19 84 LYS A C 1
ATOM 675 O O . LYS A 1 84 ? 3.905 1.557 -10.785 1.00 94.19 84 LYS A O 1
ATOM 680 N N . GLY A 1 85 ? 4.972 -0.405 -10.500 1.00 95.50 85 GLY A N 1
ATOM 681 C CA . GLY A 1 85 ? 6.315 0.054 -10.813 1.00 95.50 85 GLY A CA 1
ATOM 682 C C . GLY A 1 85 ? 6.870 -0.682 -12.023 1.00 95.50 85 GLY A C 1
ATOM 683 O O . GLY A 1 85 ? 6.638 -1.878 -12.173 1.00 95.50 85 GLY A O 1
ATOM 684 N N . GLU A 1 86 ? 7.616 0.022 -12.861 1.00 96.12 86 GLU A N 1
ATOM 685 C CA . GLU A 1 86 ? 8.342 -0.539 -13.997 1.00 96.12 86 GLU A CA 1
ATOM 686 C C . GLU A 1 86 ? 9.825 -0.219 -13.830 1.00 96.12 86 GLU A C 1
ATOM 688 O O . GLU A 1 86 ? 10.210 0.949 -13.750 1.00 96.12 86 GLU A O 1
ATOM 693 N N . LEU A 1 87 ? 10.641 -1.266 -13.719 1.00 95.62 87 LEU A N 1
ATOM 694 C CA . LEU A 1 87 ? 12.094 -1.208 -13.611 1.00 95.62 87 LEU A CA 1
ATOM 695 C C . LEU A 1 87 ? 12.704 -1.614 -14.943 1.00 95.62 87 LEU A C 1
ATOM 697 O O . LEU A 1 87 ? 12.410 -2.695 -15.444 1.00 95.62 87 LEU A O 1
ATOM 701 N N . ILE A 1 88 ? 13.601 -0.782 -15.456 1.00 95.31 88 ILE A N 1
ATOM 702 C CA . ILE A 1 88 ? 14.456 -1.107 -16.590 1.00 95.31 88 ILE A CA 1
ATOM 703 C C . ILE A 1 88 ? 15.866 -1.351 -16.055 1.00 95.31 88 ILE A C 1
ATOM 705 O O . ILE A 1 88 ? 16.440 -0.502 -15.363 1.00 95.31 88 ILE A O 1
ATOM 709 N N . THR A 1 89 ? 16.427 -2.506 -16.394 1.00 94.06 89 THR A N 1
ATOM 710 C CA . THR A 1 89 ? 17.827 -2.866 -16.138 1.00 94.06 89 THR A CA 1
ATOM 711 C C . THR A 1 89 ? 18.525 -3.241 -17.436 1.00 94.06 89 THR A C 1
ATOM 713 O O . THR A 1 89 ? 17.862 -3.603 -18.404 1.00 94.06 89 THR A O 1
ATOM 716 N N . THR A 1 90 ? 19.853 -3.185 -17.461 1.00 92.62 90 THR A N 1
ATOM 717 C CA . THR A 1 90 ? 20.650 -3.837 -18.509 1.00 92.62 90 THR A CA 1
ATOM 718 C C . THR A 1 90 ? 21.384 -5.037 -17.944 1.00 92.62 90 THR A C 1
ATOM 720 O O . THR A 1 90 ? 21.948 -4.948 -16.849 1.00 92.62 90 THR A O 1
ATOM 723 N N . ASP A 1 91 ? 21.399 -6.127 -18.694 1.00 88.25 91 ASP A N 1
ATOM 724 C CA . ASP A 1 91 ? 22.221 -7.294 -18.396 1.00 88.25 91 ASP A CA 1
ATOM 725 C C . ASP A 1 91 ? 23.722 -7.021 -18.695 1.00 88.25 91 ASP A C 1
ATOM 727 O O . ASP A 1 91 ? 24.081 -5.918 -19.135 1.00 88.25 91 ASP A O 1
ATOM 731 N N . PRO A 1 92 ? 24.633 -7.984 -18.456 1.00 84.50 92 PRO A N 1
ATOM 732 C CA . PRO A 1 92 ? 26.055 -7.808 -18.763 1.00 84.50 92 PRO A CA 1
ATOM 733 C C . PRO A 1 92 ? 26.380 -7.645 -20.252 1.00 84.50 92 PRO A C 1
ATOM 735 O O . PRO A 1 92 ? 27.459 -7.149 -20.577 1.00 84.50 92 PRO A O 1
ATOM 738 N N . PHE A 1 93 ? 25.488 -8.075 -21.145 1.00 87.12 93 PHE A N 1
ATOM 739 C CA . PHE A 1 93 ? 25.655 -7.988 -22.595 1.00 87.12 93 PHE A CA 1
ATOM 740 C C . PHE A 1 93 ? 25.119 -6.662 -23.161 1.00 87.12 93 PHE A C 1
ATOM 742 O O . PHE A 1 93 ? 25.399 -6.324 -24.310 1.00 87.12 93 PHE A O 1
ATOM 749 N N . GLY A 1 94 ? 24.438 -5.866 -22.330 1.00 84.81 94 GLY A N 1
ATOM 750 C CA . GLY A 1 94 ? 23.875 -4.566 -22.681 1.00 84.81 94 GLY A CA 1
ATOM 751 C C . GLY A 1 94 ? 22.406 -4.622 -23.101 1.00 84.81 94 GLY A C 1
ATOM 752 O O . GLY A 1 94 ? 21.840 -3.575 -23.432 1.00 84.81 94 GLY A O 1
ATOM 753 N N . ASP A 1 95 ? 21.777 -5.796 -23.046 1.00 90.69 95 ASP A N 1
ATOM 754 C CA . ASP A 1 95 ? 20.371 -5.975 -23.386 1.00 90.69 95 ASP A CA 1
ATOM 755 C C . ASP A 1 95 ? 19.476 -5.431 -22.273 1.00 90.69 95 ASP A C 1
ATOM 757 O O . ASP A 1 95 ? 19.754 -5.570 -21.079 1.00 90.69 95 ASP A O 1
ATOM 761 N N . ARG A 1 96 ? 18.387 -4.762 -22.667 1.00 93.12 96 ARG A N 1
ATOM 762 C CA . ARG A 1 96 ? 17.431 -4.170 -21.726 1.00 93.12 96 ARG A CA 1
ATOM 763 C C . ARG A 1 96 ? 16.397 -5.195 -21.290 1.00 93.12 96 ARG A C 1
ATOM 765 O O . ARG A 1 96 ? 15.691 -5.761 -22.119 1.00 93.12 96 ARG A O 1
ATOM 772 N N . GLU A 1 97 ? 16.227 -5.318 -19.983 1.00 92.19 97 GLU A N 1
ATOM 773 C CA . GLU A 1 97 ? 15.171 -6.106 -19.360 1.00 92.19 97 GLU A CA 1
ATOM 774 C C . GLU A 1 97 ? 14.198 -5.210 -18.590 1.00 92.19 97 GLU A C 1
ATOM 776 O O . GLU A 1 97 ? 14.609 -4.256 -17.921 1.00 92.19 97 GLU A O 1
ATOM 781 N N . THR A 1 98 ? 12.912 -5.564 -18.638 1.00 94.75 98 THR A N 1
ATOM 782 C CA . THR A 1 98 ? 11.847 -4.888 -17.890 1.00 94.75 98 THR A CA 1
ATOM 783 C C . THR A 1 98 ? 11.306 -5.801 -16.795 1.00 94.75 98 THR A C 1
ATOM 785 O O . THR A 1 98 ? 10.908 -6.934 -17.056 1.00 94.75 98 THR A O 1
ATOM 788 N N . SER A 1 99 ? 11.251 -5.295 -15.564 1.00 94.19 99 SER A N 1
ATOM 789 C CA . SER A 1 99 ? 10.678 -5.975 -14.398 1.00 94.19 99 SER A CA 1
ATOM 790 C C . SER A 1 99 ? 9.567 -5.134 -13.774 1.00 94.19 99 SER A C 1
ATOM 792 O O . SER A 1 99 ? 9.649 -3.907 -13.747 1.00 94.19 99 SER A O 1
ATOM 794 N N . TYR A 1 100 ? 8.542 -5.787 -13.222 1.00 95.31 100 TYR A N 1
ATOM 795 C CA . TYR A 1 100 ? 7.382 -5.104 -12.645 1.00 95.31 100 TYR A CA 1
ATOM 796 C C . TYR A 1 100 ? 7.328 -5.239 -11.126 1.00 95.31 100 TYR A C 1
ATOM 798 O O . TYR A 1 100 ? 7.516 -6.326 -10.577 1.00 95.31 100 TYR A O 1
ATOM 806 N N . TRP A 1 101 ? 7.009 -4.126 -10.468 1.00 95.62 101 TRP A N 1
ATOM 807 C CA . TRP A 1 101 ? 6.787 -4.040 -9.031 1.00 95.62 101 TRP A CA 1
ATOM 808 C C . TRP A 1 101 ? 5.327 -3.724 -8.708 1.00 95.62 101 TRP A C 1
ATOM 810 O O . TRP A 1 101 ? 4.644 -2.996 -9.429 1.00 95.62 101 TRP A O 1
ATOM 820 N N . SER A 1 102 ? 4.863 -4.232 -7.575 1.00 92.75 102 SER A N 1
ATOM 821 C CA . SER A 1 102 ? 3.564 -3.947 -6.984 1.00 92.75 102 SER A CA 1
ATOM 822 C C . SER A 1 102 ? 3.680 -3.896 -5.463 1.00 92.75 102 SER A C 1
ATOM 824 O O . SER A 1 102 ? 4.562 -4.508 -4.864 1.00 92.75 102 SER A O 1
ATOM 826 N N . VAL A 1 103 ? 2.750 -3.193 -4.820 1.00 91.69 103 VAL A N 1
ATOM 827 C CA . VAL A 1 103 ? 2.774 -2.945 -3.368 1.00 91.69 103 VAL A CA 1
ATOM 828 C C . VAL A 1 103 ? 2.887 -4.207 -2.491 1.00 91.69 103 VAL A C 1
ATOM 830 O O . VAL A 1 103 ? 3.597 -4.145 -1.486 1.00 91.69 103 VAL A O 1
ATOM 833 N N . PRO A 1 104 ? 2.287 -5.367 -2.837 1.00 87.56 104 PRO A N 1
ATOM 834 C CA . PRO A 1 104 ? 2.491 -6.608 -2.083 1.00 87.56 104 PRO A CA 1
ATOM 835 C C . PRO A 1 104 ? 3.949 -7.091 -2.001 1.00 87.56 104 PRO A C 1
ATOM 837 O O . PRO A 1 104 ? 4.281 -7.827 -1.078 1.00 87.56 104 PRO A O 1
ATOM 840 N N . GLN A 1 105 ? 4.828 -6.671 -2.919 1.00 89.25 105 GLN A N 1
ATOM 841 C CA . GLN A 1 105 ? 6.261 -7.002 -2.887 1.00 89.25 105 GLN A CA 1
ATOM 842 C C . GLN A 1 105 ? 7.053 -6.160 -1.870 1.00 89.25 105 GLN A C 1
ATOM 844 O O . GLN A 1 105 ? 8.264 -6.317 -1.752 1.00 89.25 105 GLN A O 1
ATOM 849 N N . GLY A 1 106 ? 6.393 -5.275 -1.117 1.00 89.75 106 GLY A N 1
ATOM 850 C CA . GLY A 1 106 ? 7.022 -4.487 -0.061 1.00 89.75 106 GLY A CA 1
ATOM 851 C C . GLY A 1 106 ? 7.714 -3.232 -0.588 1.00 89.75 106 GLY A C 1
ATOM 852 O O . GLY A 1 106 ? 7.244 -2.603 -1.529 1.00 89.75 106 GLY A O 1
ATOM 853 N N . SER A 1 107 ? 8.805 -2.815 0.057 1.00 92.38 107 SER A N 1
ATOM 854 C CA . SER A 1 107 ? 9.521 -1.577 -0.284 1.00 92.38 107 SER A CA 1
ATOM 855 C C . SER A 1 107 ? 10.064 -1.618 -1.716 1.00 92.38 107 SER A C 1
ATOM 857 O O . SER A 1 107 ? 10.809 -2.531 -2.067 1.00 92.38 107 SER A O 1
ATOM 859 N N . CYS A 1 108 ? 9.768 -0.597 -2.531 1.00 93.62 108 CYS A N 1
ATOM 860 C CA . CYS A 1 108 ? 10.306 -0.537 -3.896 1.00 93.62 108 CYS A CA 1
ATOM 861 C C . CYS A 1 108 ? 11.840 -0.466 -3.898 1.00 93.62 108 CYS A C 1
ATOM 863 O O . CYS A 1 108 ? 12.482 -1.022 -4.778 1.00 93.62 108 CYS A O 1
ATOM 865 N N . HIS A 1 109 ? 12.444 0.181 -2.895 1.00 91.94 109 HIS A N 1
ATOM 866 C CA . HIS A 1 109 ? 13.895 0.313 -2.809 1.00 91.94 109 HIS A CA 1
ATOM 867 C C . HIS A 1 109 ? 14.575 -1.028 -2.521 1.00 91.94 109 HIS A C 1
ATOM 869 O O . HIS A 1 109 ? 15.536 -1.373 -3.201 1.00 91.94 109 HIS A O 1
ATOM 875 N N . GLU A 1 110 ? 14.041 -1.785 -1.558 1.00 92.81 110 GLU A N 1
ATOM 876 C CA . GLU A 1 110 ? 14.546 -3.121 -1.216 1.00 92.81 110 GLU A CA 1
ATOM 877 C C . GLU A 1 110 ? 14.344 -4.083 -2.392 1.00 92.81 110 GLU A C 1
ATOM 879 O O . GLU A 1 110 ? 15.241 -4.852 -2.725 1.00 92.81 110 GLU A O 1
ATOM 884 N N . TRP A 1 111 ? 13.202 -3.984 -3.081 1.00 93.56 111 TRP A N 1
ATOM 885 C CA . TRP A 1 111 ? 12.918 -4.782 -4.270 1.00 93.56 111 TRP A CA 1
ATOM 886 C C . TRP A 1 111 ? 13.877 -4.472 -5.431 1.00 93.56 111 TRP A C 1
ATOM 888 O O . TRP A 1 111 ? 14.467 -5.398 -5.983 1.00 93.56 111 TRP A O 1
ATOM 898 N N . ILE A 1 112 ? 14.117 -3.194 -5.758 1.00 92.25 112 ILE A N 1
ATOM 899 C CA . ILE A 1 112 ? 15.105 -2.805 -6.784 1.00 92.25 112 ILE A CA 1
ATOM 900 C C . ILE A 1 112 ? 16.488 -3.346 -6.412 1.00 92.25 112 ILE A C 1
ATOM 902 O O . ILE A 1 112 ? 17.140 -3.971 -7.243 1.00 92.25 112 ILE A O 1
ATOM 906 N N . GLN A 1 113 ? 16.914 -3.155 -5.158 1.00 90.62 113 GLN A N 1
ATOM 907 C CA . GLN A 1 113 ? 18.217 -3.621 -4.687 1.00 90.62 113 GLN A CA 1
ATOM 908 C C . GLN A 1 113 ? 18.355 -5.144 -4.809 1.00 90.62 113 GLN A C 1
ATOM 910 O O . GLN A 1 113 ? 19.398 -5.631 -5.240 1.00 90.62 113 GLN A O 1
ATOM 915 N N . SER A 1 114 ? 17.294 -5.897 -4.499 1.00 90.06 114 SER A N 1
ATOM 916 C CA . SER A 1 114 ? 17.293 -7.358 -4.631 1.00 90.06 114 SER A CA 1
ATOM 917 C C . SER A 1 114 ? 17.532 -7.835 -6.068 1.00 90.06 114 SER A C 1
ATOM 919 O O . SER A 1 114 ? 18.117 -8.896 -6.263 1.00 90.06 114 SER A O 1
ATOM 921 N N . LEU A 1 115 ? 17.143 -7.036 -7.068 1.00 86.69 115 LEU A N 1
ATOM 922 C CA . LEU A 1 115 ? 17.322 -7.350 -8.488 1.00 86.69 115 LEU A CA 1
ATOM 923 C C . LEU A 1 115 ? 18.663 -6.869 -9.051 1.00 86.69 115 LEU A C 1
ATOM 925 O O . LEU A 1 115 ? 19.162 -7.448 -10.011 1.00 86.69 115 LEU A O 1
ATOM 929 N N . THR A 1 116 ? 19.247 -5.816 -8.479 1.00 83.62 116 THR A N 1
ATOM 930 C CA . THR A 1 116 ? 20.518 -5.241 -8.954 1.00 83.62 116 THR A CA 1
ATOM 931 C C . THR A 1 116 ? 21.744 -5.780 -8.221 1.00 83.62 116 THR A C 1
ATOM 933 O O . THR A 1 116 ? 22.858 -5.604 -8.693 1.00 83.62 116 THR A O 1
ATOM 936 N N . THR A 1 117 ? 21.565 -6.401 -7.053 1.00 79.62 117 THR A N 1
ATOM 937 C CA . THR A 1 117 ? 22.663 -6.863 -6.181 1.00 79.62 117 THR A CA 1
ATOM 938 C C . THR A 1 117 ? 22.646 -8.384 -5.964 1.00 79.62 117 THR A C 1
ATOM 940 O O . THR A 1 117 ? 23.388 -8.896 -5.134 1.00 79.62 117 THR A O 1
ATOM 943 N N . SER A 1 118 ? 21.803 -9.132 -6.689 1.00 66.62 118 SER A N 1
ATOM 944 C CA . SER A 1 118 ? 21.748 -10.599 -6.582 1.00 66.62 118 SER A CA 1
ATOM 945 C C . SER A 1 118 ? 23.067 -11.261 -7.005 1.00 66.62 118 SER A C 1
ATOM 947 O O . SER A 1 118 ? 23.717 -10.757 -7.915 1.00 66.62 118 SER A O 1
ATOM 949 N N . GLU A 1 119 ? 23.393 -12.430 -6.437 1.00 58.16 119 GLU A N 1
ATOM 950 C CA . GLU A 1 119 ? 24.611 -13.242 -6.689 1.00 58.16 119 GLU A CA 1
ATOM 951 C C . GLU A 1 119 ? 24.802 -13.746 -8.144 1.00 58.16 119 GLU A C 1
ATOM 953 O O . GLU A 1 119 ? 25.671 -14.572 -8.418 1.00 58.16 119 GLU A O 1
ATOM 958 N N . GLY A 1 120 ? 23.987 -13.274 -9.088 1.00 64.81 120 GLY A N 1
ATOM 959 C CA . GLY A 1 120 ? 24.076 -13.574 -10.513 1.00 64.81 120 GLY A CA 1
ATOM 960 C C . GLY A 1 120 ? 24.856 -12.521 -11.318 1.00 64.81 120 GLY A C 1
ATOM 961 O O . GLY A 1 120 ? 25.487 -11.632 -10.747 1.00 64.81 120 GLY A O 1
ATOM 962 N N . PRO A 1 121 ? 24.814 -12.600 -12.662 1.00 67.62 121 PRO A N 1
ATOM 963 C CA . PRO A 1 121 ? 25.386 -11.576 -13.531 1.00 67.62 121 PRO A CA 1
ATOM 964 C C . PRO A 1 121 ? 24.861 -10.178 -13.169 1.00 67.62 121 PRO A C 1
ATOM 966 O O . PRO A 1 121 ? 23.650 -9.969 -13.100 1.00 67.62 121 PRO A O 1
ATOM 969 N N . GLU A 1 122 ? 25.778 -9.235 -12.935 1.00 74.06 122 GLU A N 1
ATOM 970 C CA . GLU A 1 122 ? 25.467 -7.891 -12.439 1.00 74.06 122 GLU A CA 1
ATOM 971 C C . GLU A 1 122 ? 24.525 -7.152 -13.404 1.00 74.06 122 GLU A C 1
ATOM 973 O O . GLU A 1 122 ? 24.900 -6.782 -14.519 1.00 74.06 122 GLU A O 1
ATOM 978 N N . ARG A 1 123 ? 23.279 -6.938 -12.968 1.00 85.25 123 ARG A N 1
ATOM 979 C CA . ARG A 1 123 ? 22.285 -6.145 -13.697 1.00 85.25 123 ARG A CA 1
ATOM 980 C C . ARG A 1 123 ? 22.435 -4.684 -13.312 1.00 85.25 123 ARG A C 1
ATOM 982 O O . ARG A 1 123 ? 22.307 -4.325 -12.141 1.00 85.25 123 ARG A O 1
ATOM 989 N N . LYS A 1 124 ? 22.644 -3.812 -14.294 1.00 88.56 124 LYS A N 1
ATOM 990 C CA . LYS A 1 124 ? 22.776 -2.371 -14.043 1.00 88.56 124 LYS A CA 1
ATOM 991 C C . LYS A 1 124 ? 21.410 -1.698 -14.060 1.00 88.56 124 LYS A C 1
ATOM 993 O O . LYS A 1 124 ? 20.612 -1.902 -14.972 1.00 88.56 124 LYS A O 1
ATOM 998 N N . PHE A 1 125 ? 21.152 -0.870 -13.052 1.00 91.81 125 PHE A N 1
ATOM 999 C CA . PHE A 1 125 ? 19.956 -0.034 -12.978 1.00 91.81 125 PHE A CA 1
ATOM 1000 C C . PHE A 1 125 ? 19.944 1.005 -14.108 1.00 91.81 125 PHE A C 1
ATOM 1002 O O . PHE A 1 125 ? 20.912 1.748 -14.264 1.00 91.81 125 PHE A O 1
ATOM 1009 N N . VAL A 1 126 ? 18.834 1.107 -14.845 1.00 93.44 126 VAL A N 1
ATOM 1010 C CA . VAL A 1 126 ? 18.618 2.170 -15.841 1.00 93.44 126 VAL A CA 1
ATOM 1011 C C . VAL A 1 126 ? 17.598 3.177 -15.328 1.00 93.44 126 VAL A C 1
ATOM 1013 O O . VAL A 1 126 ? 17.895 4.365 -15.209 1.00 93.44 126 VAL A O 1
ATOM 1016 N N . SER A 1 127 ? 16.386 2.721 -15.024 1.00 94.31 127 SER A N 1
ATOM 1017 C CA . SER A 1 127 ? 15.312 3.589 -14.546 1.00 94.31 127 SER A CA 1
ATOM 1018 C C . SER A 1 127 ? 14.258 2.800 -13.786 1.00 94.31 127 SER A C 1
ATOM 1020 O O . SER A 1 127 ? 14.061 1.613 -14.021 1.00 94.31 127 SER A O 1
A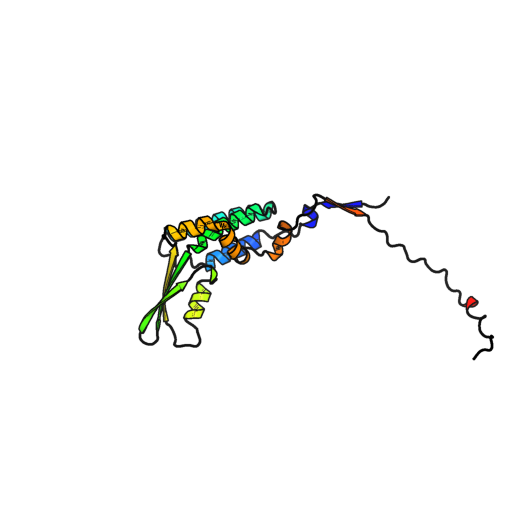TOM 1022 N N . PHE A 1 128 ? 13.549 3.478 -12.888 1.00 95.25 128 PHE A N 1
ATOM 1023 C CA . PHE A 1 128 ? 12.354 2.945 -12.250 1.00 95.25 128 PHE A CA 1
ATOM 1024 C C . PHE A 1 128 ? 11.291 4.028 -12.200 1.00 95.25 128 PHE A C 1
ATOM 1026 O O . PHE A 1 128 ? 11.598 5.172 -11.856 1.00 95.25 128 PHE A O 1
ATOM 1033 N N . ARG A 1 129 ? 10.062 3.663 -12.556 1.00 95.88 129 ARG A N 1
ATOM 1034 C CA . ARG A 1 129 ? 8.928 4.583 -12.645 1.00 95.88 129 ARG A CA 1
ATOM 1035 C C . ARG A 1 129 ? 7.717 3.967 -11.985 1.00 95.88 129 ARG A C 1
ATOM 1037 O O . ARG A 1 129 ? 7.468 2.779 -12.169 1.00 95.88 129 ARG A O 1
ATOM 1044 N N . ILE A 1 130 ? 6.951 4.771 -11.256 1.00 96.00 130 ILE A N 1
ATOM 1045 C CA . ILE A 1 130 ? 5.669 4.343 -10.693 1.00 96.00 130 ILE A CA 1
ATOM 1046 C C . ILE A 1 130 ? 4.501 5.053 -11.371 1.00 96.00 130 ILE A C 1
ATOM 1048 O O . ILE A 1 130 ? 4.559 6.242 -11.683 1.00 96.00 130 ILE A O 1
ATOM 1052 N N . SER A 1 131 ? 3.421 4.310 -11.580 1.00 95.19 131 SER A N 1
ATOM 1053 C CA . SER A 1 131 ? 2.170 4.808 -12.147 1.00 95.19 131 SER A CA 1
ATOM 1054 C C . SER A 1 131 ? 0.979 4.089 -11.523 1.00 95.19 131 SER A C 1
ATOM 1056 O O . SER A 1 131 ? 1.125 3.026 -10.917 1.00 95.19 131 SER A O 1
ATOM 1058 N N . PHE A 1 132 ? -0.210 4.671 -11.657 1.00 94.75 132 PHE A N 1
ATOM 1059 C CA . PHE A 1 132 ? -1.448 3.959 -11.363 1.00 94.75 132 PHE A CA 1
ATOM 1060 C C . PHE A 1 132 ? -1.948 3.266 -12.624 1.00 94.75 132 PHE A C 1
ATOM 1062 O O . PHE A 1 132 ? -1.947 3.848 -13.707 1.00 94.75 132 PHE A O 1
ATOM 1069 N N . ASP A 1 133 ? -2.374 2.019 -12.476 1.00 92.50 133 ASP A N 1
ATOM 1070 C CA . ASP A 1 133 ? -3.067 1.299 -13.527 1.00 92.50 133 ASP A CA 1
ATOM 1071 C C . ASP A 1 133 ? -4.383 2.011 -13.868 1.00 92.50 133 ASP A C 1
ATOM 1073 O O . ASP A 1 133 ? -5.168 2.355 -12.981 1.00 92.50 133 ASP A O 1
ATOM 1077 N N . ASN A 1 134 ? -4.580 2.252 -15.159 1.00 90.12 134 ASN A N 1
ATOM 1078 C CA . ASN A 1 134 ? -5.734 2.923 -15.742 1.00 90.12 134 ASN A CA 1
ATOM 1079 C C . ASN A 1 134 ? -6.667 1.943 -16.467 1.00 90.12 134 ASN A C 1
ATOM 1081 O O . ASN A 1 134 ? -7.622 2.370 -17.104 1.00 90.12 134 ASN A O 1
ATOM 1085 N N . ASN A 1 135 ? -6.409 0.635 -16.387 1.00 94.56 135 ASN A N 1
ATOM 1086 C CA . ASN A 1 135 ? -7.314 -0.368 -16.923 1.00 94.56 135 ASN A CA 1
ATOM 1087 C C . ASN A 1 135 ? -8.633 -0.390 -16.125 1.00 94.56 135 ASN A C 1
ATOM 1089 O O . ASN A 1 135 ? -8.637 -0.715 -14.934 1.00 94.56 135 ASN A O 1
ATOM 1093 N N . ASP A 1 136 ? -9.751 -0.089 -16.789 1.00 94.88 136 ASP A N 1
ATOM 1094 C CA . ASP A 1 136 ? -11.073 0.001 -16.153 1.00 94.88 136 ASP A CA 1
ATOM 1095 C C . ASP A 1 136 ? -11.494 -1.307 -15.471 1.00 94.88 136 ASP A C 1
ATOM 1097 O O . ASP A 1 136 ? -11.952 -1.294 -14.329 1.00 94.88 136 ASP A O 1
ATOM 1101 N N . VAL A 1 137 ? -11.244 -2.456 -16.111 1.00 95.81 137 VAL A N 1
ATOM 1102 C CA . VAL A 1 137 ? -11.577 -3.776 -15.550 1.00 95.81 137 VAL A CA 1
ATOM 1103 C C . VAL A 1 137 ? -10.820 -4.013 -14.244 1.00 95.81 137 VAL A C 1
ATOM 1105 O O . VAL A 1 137 ? -11.400 -4.461 -13.254 1.00 95.81 137 VAL A O 1
ATOM 1108 N N . ARG A 1 138 ? -9.525 -3.681 -14.201 1.00 93.19 138 ARG A N 1
ATOM 1109 C CA . ARG A 1 138 ? -8.724 -3.794 -12.977 1.00 93.19 138 ARG A CA 1
ATOM 1110 C C . ARG A 1 138 ? -9.204 -2.815 -11.907 1.00 93.19 138 ARG A C 1
ATOM 1112 O O . ARG A 1 138 ? -9.311 -3.208 -10.746 1.00 93.19 138 ARG A O 1
ATOM 1119 N N . CYS A 1 139 ? -9.512 -1.574 -12.280 1.00 94.44 139 CYS A N 1
ATOM 1120 C CA . CYS A 1 139 ? -10.074 -0.580 -11.367 1.00 94.44 139 CYS A CA 1
ATOM 1121 C C . CYS A 1 139 ? -11.366 -1.085 -10.713 1.00 94.44 139 CYS A C 1
ATOM 1123 O O . CYS A 1 139 ? -11.512 -0.997 -9.491 1.00 94.44 139 CYS A O 1
ATOM 1125 N N . ASP A 1 140 ? -12.269 -1.667 -11.496 1.00 96.50 140 ASP A N 1
ATOM 1126 C CA . ASP A 1 140 ? -13.533 -2.208 -11.002 1.00 96.50 140 ASP A CA 1
ATOM 1127 C C . ASP A 1 140 ? -13.333 -3.440 -10.119 1.00 96.50 140 ASP A C 1
ATOM 1129 O O . ASP A 1 140 ? -13.979 -3.566 -9.076 1.00 96.50 140 ASP A O 1
ATOM 1133 N N . LEU A 1 141 ? -12.386 -4.318 -10.463 1.00 95.69 141 LEU A N 1
ATOM 1134 C CA . LEU A 1 141 ? -12.019 -5.456 -9.619 1.00 95.69 141 LEU A CA 1
ATOM 1135 C C . LEU A 1 141 ? -11.459 -5.010 -8.266 1.00 95.69 141 LEU A C 1
ATOM 1137 O O . LEU A 1 141 ? -11.836 -5.582 -7.239 1.00 95.69 141 LEU A O 1
ATOM 1141 N N . VAL A 1 142 ? -10.599 -3.987 -8.246 1.00 96.06 142 VAL A N 1
ATOM 1142 C CA . VAL A 1 142 ? -10.065 -3.423 -6.999 1.00 96.06 142 VAL A CA 1
ATOM 1143 C C . VAL A 1 142 ? -11.190 -2.814 -6.168 1.00 96.06 142 VAL A C 1
ATOM 1145 O O . VAL A 1 142 ? -11.304 -3.142 -4.991 1.00 96.06 142 VAL A O 1
ATOM 1148 N N . LYS A 1 143 ? -12.080 -2.017 -6.772 1.00 95.75 143 LYS A N 1
ATOM 1149 C CA . LYS A 1 143 ? -13.238 -1.431 -6.074 1.00 95.75 143 LYS A CA 1
ATOM 1150 C C . LYS A 1 143 ? -14.166 -2.502 -5.497 1.00 95.75 143 LYS A C 1
ATOM 1152 O O . LYS A 1 143 ? -14.534 -2.430 -4.326 1.00 95.75 143 LYS A O 1
ATOM 1157 N N . LYS A 1 144 ? -14.507 -3.528 -6.284 1.00 97.31 144 LYS A N 1
ATOM 1158 C CA . LYS A 1 144 ? -15.392 -4.630 -5.867 1.00 97.31 144 LYS A CA 1
ATOM 1159 C C . LYS A 1 144 ? -14.818 -5.432 -4.697 1.00 97.31 144 LYS A C 1
ATOM 1161 O O . LYS A 1 144 ? -15.575 -5.912 -3.858 1.00 97.31 144 LYS A O 1
ATOM 1166 N N . ASN A 1 145 ? -13.493 -5.564 -4.627 1.00 96.81 145 ASN A N 1
ATOM 1167 C CA . ASN A 1 145 ? -12.798 -6.351 -3.605 1.00 96.81 145 ASN A CA 1
ATOM 1168 C C . ASN A 1 145 ? -12.040 -5.485 -2.586 1.00 96.81 145 ASN A C 1
ATOM 1170 O O . ASN A 1 145 ? -11.196 -6.006 -1.853 1.00 96.81 145 ASN A O 1
ATOM 1174 N N . ALA A 1 146 ? -12.348 -4.185 -2.511 1.00 96.31 146 ALA A N 1
ATOM 1175 C CA . ALA A 1 146 ? -11.563 -3.192 -1.780 1.00 96.31 146 ALA A CA 1
ATOM 1176 C C . ALA A 1 146 ? -11.290 -3.604 -0.331 1.00 96.31 146 ALA A C 1
ATOM 1178 O O . ALA A 1 146 ? -10.151 -3.573 0.130 1.00 96.31 146 ALA A O 1
ATOM 1179 N N . ARG A 1 147 ? -12.320 -4.090 0.368 1.00 94.56 147 ARG A N 1
ATOM 1180 C CA . ARG A 1 147 ? -12.190 -4.511 1.765 1.00 94.56 147 ARG A CA 1
ATOM 1181 C C . ARG A 1 147 ? -11.204 -5.660 1.930 1.00 94.56 147 ARG A C 1
ATOM 1183 O O . ARG A 1 147 ? -10.345 -5.604 2.801 1.00 94.56 147 ARG A O 1
ATOM 1190 N N . MET A 1 148 ? -11.318 -6.692 1.096 1.00 95.75 148 MET A N 1
ATOM 1191 C CA . MET A 1 148 ? -10.456 -7.871 1.168 1.00 95.75 148 MET A CA 1
ATOM 1192 C C . MET A 1 148 ? -9.003 -7.495 0.862 1.00 95.75 148 MET A C 1
ATOM 1194 O O . MET A 1 148 ? -8.114 -7.773 1.663 1.00 95.75 148 MET A O 1
ATOM 1198 N N . LEU A 1 149 ? -8.778 -6.810 -0.262 1.00 95.19 149 LEU A N 1
ATOM 1199 C CA . LEU A 1 149 ? -7.457 -6.360 -0.702 1.00 95.19 149 LEU A CA 1
ATOM 1200 C C . LEU A 1 149 ? -6.813 -5.428 0.329 1.00 95.19 149 LEU A C 1
ATOM 1202 O O . LEU A 1 149 ? -5.673 -5.620 0.744 1.00 95.19 149 LEU A O 1
ATOM 1206 N N . GLY A 1 150 ? -7.577 -4.458 0.817 1.00 95.06 150 GLY A N 1
ATOM 1207 C CA . GLY A 1 150 ? -7.165 -3.550 1.873 1.00 95.06 150 GLY A CA 1
ATOM 1208 C C . GLY A 1 150 ? -6.742 -4.257 3.156 1.00 95.06 150 GLY A C 1
ATOM 1209 O O . GLY A 1 150 ? -5.720 -3.911 3.745 1.00 95.06 150 GLY A O 1
ATOM 1210 N N . CYS A 1 151 ? -7.500 -5.274 3.574 1.00 93.38 151 CYS A N 1
ATOM 1211 C CA . CYS A 1 151 ? -7.175 -6.075 4.750 1.00 93.38 151 CYS A CA 1
ATOM 1212 C C . CYS A 1 151 ? -5.863 -6.854 4.587 1.00 93.38 151 CYS A C 1
ATOM 1214 O O . CYS A 1 151 ? -5.171 -7.035 5.584 1.00 93.38 151 CYS A O 1
ATOM 1216 N N . TYR A 1 152 ? -5.474 -7.255 3.369 1.00 93.06 152 TYR A N 1
ATOM 1217 C CA . TYR A 1 152 ? -4.149 -7.846 3.127 1.00 93.06 152 TYR A CA 1
ATOM 1218 C C . TYR A 1 152 ? -3.007 -6.853 3.368 1.00 93.06 152 TYR A C 1
ATOM 1220 O O . TYR A 1 152 ? -1.943 -7.244 3.841 1.00 93.06 152 TYR A O 1
ATOM 1228 N N . LEU A 1 153 ? -3.219 -5.567 3.075 1.00 92.56 153 LEU A N 1
ATOM 1229 C CA . LEU A 1 153 ? -2.214 -4.526 3.306 1.00 92.56 153 LEU A CA 1
ATOM 1230 C C . LEU A 1 153 ? -2.232 -3.989 4.737 1.00 92.56 153 LEU A C 1
ATOM 1232 O O . LEU A 1 153 ? -1.208 -3.513 5.221 1.00 92.56 153 LEU A O 1
ATOM 1236 N N . LEU A 1 154 ? -3.364 -4.063 5.434 1.00 91.56 154 LEU A N 1
ATOM 1237 C CA . LEU A 1 154 ? -3.540 -3.453 6.751 1.00 91.56 154 LEU A CA 1
ATOM 1238 C C . LEU A 1 154 ? -2.429 -3.817 7.765 1.00 91.56 154 LEU A C 1
ATOM 1240 O O . LEU A 1 154 ? -1.906 -2.885 8.377 1.00 91.56 154 LEU A O 1
ATOM 1244 N N . PRO A 1 155 ? -1.971 -5.082 7.900 1.00 89.31 155 PRO A N 1
ATOM 1245 C CA . PRO A 1 155 ? -0.883 -5.443 8.818 1.00 89.31 155 PRO A CA 1
ATOM 1246 C C . PRO A 1 155 ? 0.473 -4.809 8.471 1.00 89.31 155 PRO A C 1
ATOM 1248 O O . PRO A 1 155 ? 1.321 -4.635 9.344 1.00 89.31 155 PRO A O 1
ATOM 1251 N N . TYR A 1 156 ? 0.703 -4.450 7.204 1.00 88.62 156 TYR A N 1
ATOM 1252 C CA . TYR A 1 156 ? 1.931 -3.767 6.786 1.00 88.62 156 TYR A CA 1
ATOM 1253 C C . TYR A 1 156 ? 1.964 -2.305 7.265 1.00 88.62 156 TYR A C 1
ATOM 1255 O O . TYR A 1 156 ? 3.035 -1.769 7.583 1.00 88.62 156 TYR A O 1
ATOM 1263 N N . PHE A 1 157 ? 0.786 -1.673 7.345 1.00 89.56 157 PHE A N 1
ATOM 1264 C CA . PHE A 1 157 ? 0.599 -0.267 7.716 1.00 89.56 157 PHE A CA 1
ATOM 1265 C C . PHE A 1 157 ? 0.219 -0.058 9.190 1.00 89.56 157 PHE A C 1
ATOM 1267 O O . PHE A 1 157 ? 0.483 1.015 9.736 1.00 89.56 157 PHE A O 1
ATOM 1274 N N . VAL A 1 158 ? -0.372 -1.059 9.844 1.00 87.50 158 VAL A N 1
ATOM 1275 C CA . VAL A 1 158 ? -0.870 -1.001 11.223 1.00 87.50 158 VAL A CA 1
ATOM 1276 C C . VAL A 1 158 ? -0.349 -2.201 12.010 1.00 87.50 158 VAL A C 1
ATOM 1278 O O . VAL A 1 158 ? -0.505 -3.344 11.596 1.00 87.50 158 VAL A O 1
ATOM 1281 N N . ASP A 1 159 ? 0.238 -1.946 13.182 1.00 83.69 159 ASP A N 1
ATOM 1282 C CA . ASP A 1 159 ? 0.681 -3.001 14.099 1.00 83.69 159 ASP A CA 1
ATOM 1283 C C . ASP A 1 159 ? -0.525 -3.648 14.790 1.00 83.69 159 ASP A C 1
ATOM 1285 O O . ASP A 1 159 ? -0.954 -3.211 15.862 1.00 83.69 159 ASP A O 1
ATOM 1289 N N . LEU A 1 160 ? -1.073 -4.693 14.165 1.00 76.50 160 LEU A N 1
ATOM 1290 C CA . LEU A 1 160 ? -2.300 -5.321 14.641 1.00 76.50 160 LEU A CA 1
ATOM 1291 C C . LEU A 1 160 ? -2.166 -5.935 16.041 1.00 76.50 160 LEU A C 1
ATOM 1293 O O . LEU A 1 160 ? -3.153 -5.970 16.778 1.00 76.50 160 LEU A O 1
ATOM 1297 N N . THR A 1 161 ? -0.957 -6.330 16.457 1.00 74.44 161 THR A N 1
ATOM 1298 C CA . THR A 1 161 ? -0.708 -6.927 17.783 1.00 74.44 161 THR A CA 1
ATOM 1299 C C . THR A 1 161 ? -1.041 -5.965 18.922 1.00 74.44 161 THR A C 1
ATOM 1301 O O . THR A 1 161 ? -1.503 -6.374 19.984 1.00 74.44 161 THR A O 1
ATOM 1304 N N . ARG A 1 162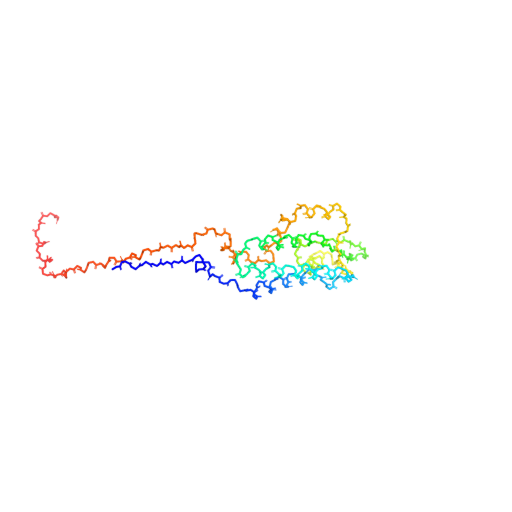 ? -0.893 -4.660 18.674 1.00 70.19 162 ARG A N 1
ATOM 1305 C CA . ARG A 1 162 ? -1.252 -3.595 19.618 1.00 70.19 162 ARG A CA 1
ATOM 1306 C C . ARG A 1 162 ? -2.710 -3.155 19.500 1.00 70.19 162 ARG A C 1
ATOM 1308 O O . ARG A 1 162 ? -3.154 -2.341 20.300 1.00 70.19 162 ARG A O 1
ATOM 1315 N N . THR A 1 163 ? -3.441 -3.662 18.509 1.00 71.81 163 THR A N 1
ATOM 1316 C CA . THR A 1 163 ? -4.843 -3.304 18.225 1.00 71.81 163 THR A CA 1
ATOM 1317 C C . THR A 1 163 ? -5.841 -4.395 18.593 1.00 71.81 163 THR A C 1
ATOM 1319 O O . THR A 1 163 ? -7.040 -4.194 18.426 1.00 71.81 163 THR A O 1
ATOM 1322 N N . VAL A 1 164 ? -5.372 -5.529 19.128 1.00 69.56 164 VAL A N 1
ATOM 1323 C CA . VAL A 1 164 ? -6.198 -6.703 19.469 1.00 69.56 164 VAL A CA 1
ATOM 1324 C C . VAL A 1 164 ? -7.422 -6.324 20.308 1.00 69.56 164 VAL A C 1
ATOM 1326 O O . VAL A 1 164 ? -8.501 -6.865 20.095 1.00 69.56 164 VAL A O 1
ATOM 1329 N N . GLY A 1 165 ? -7.300 -5.326 21.189 1.00 67.31 165 GLY A N 1
ATOM 1330 C CA . GLY A 1 165 ? -8.410 -4.823 21.998 1.00 67.31 165 GLY A CA 1
ATOM 1331 C C . GLY A 1 165 ? -9.634 -4.333 21.210 1.00 67.31 165 GLY A C 1
ATOM 1332 O O . GLY A 1 165 ? -10.741 -4.382 21.735 1.00 67.31 165 GLY A O 1
ATOM 1333 N N . ALA A 1 166 ? -9.473 -3.894 19.958 1.00 68.38 166 ALA A N 1
ATOM 1334 C CA . ALA A 1 166 ? -10.580 -3.520 19.069 1.00 68.38 166 ALA A CA 1
ATOM 1335 C C . ALA A 1 166 ? -11.378 -4.726 18.548 1.00 68.38 166 ALA A C 1
ATOM 1337 O O . ALA A 1 166 ? -12.552 -4.600 18.213 1.00 68.38 166 ALA A O 1
ATOM 1338 N N . PHE A 1 167 ? -10.745 -5.899 18.499 1.00 72.62 167 PHE A N 1
ATOM 1339 C CA . PHE A 1 167 ? -11.340 -7.141 18.007 1.00 72.62 167 PHE A CA 1
ATOM 1340 C C . PHE A 1 167 ? -11.970 -7.975 19.132 1.00 72.62 167 PHE A C 1
ATOM 1342 O O . PHE A 1 167 ? -12.716 -8.913 18.860 1.00 72.62 167 PHE A O 1
ATOM 1349 N N . ILE A 1 168 ? -11.697 -7.637 20.397 1.00 72.94 168 ILE A N 1
ATOM 1350 C CA . ILE A 1 168 ? -12.283 -8.314 21.555 1.00 72.94 168 ILE A CA 1
ATOM 1351 C C . ILE A 1 168 ? -13.613 -7.646 21.914 1.00 72.94 168 ILE A C 1
ATOM 1353 O O . ILE A 1 168 ? -13.683 -6.458 22.256 1.00 72.94 168 ILE A O 1
ATOM 1357 N N . ASN A 1 169 ? -14.683 -8.439 21.895 1.00 70.19 169 ASN A N 1
ATOM 1358 C CA . ASN A 1 169 ? -15.970 -8.011 22.416 1.00 70.19 169 ASN A CA 1
ATOM 1359 C C . ASN A 1 169 ? -15.998 -8.212 23.939 1.00 70.19 169 ASN A C 1
ATOM 1361 O O . ASN A 1 169 ? -16.014 -9.343 24.420 1.00 70.19 169 ASN A O 1
ATOM 1365 N N . LEU A 1 170 ? -15.970 -7.113 24.695 1.00 69.06 170 LEU A N 1
ATOM 1366 C CA . LEU A 1 170 ? -16.084 -7.120 26.155 1.00 69.06 170 LEU A CA 1
ATOM 1367 C C . LEU A 1 170 ? -17.408 -6.472 26.575 1.00 69.06 170 LEU A C 1
ATOM 1369 O O . LEU A 1 170 ? -17.804 -5.470 25.968 1.00 69.06 170 LEU A O 1
ATOM 1373 N N . PRO A 1 171 ? -18.068 -6.975 27.635 1.00 73.06 171 PRO A N 1
ATOM 1374 C CA . PRO A 1 171 ? -19.201 -6.283 28.240 1.00 73.06 171 PRO A CA 1
ATOM 1375 C C . PRO A 1 171 ? -18.778 -4.889 28.734 1.00 73.06 171 PRO A C 1
ATOM 1377 O O . PRO A 1 171 ? -17.611 -4.655 29.051 1.00 73.06 171 PRO A O 1
ATOM 1380 N N . GLY A 1 172 ? -19.729 -3.951 28.809 1.00 71.94 172 GLY A N 1
ATOM 1381 C CA . GLY A 1 172 ? -19.449 -2.547 29.155 1.00 71.94 172 GLY A CA 1
ATOM 1382 C C . GLY A 1 172 ? -18.723 -2.361 30.496 1.00 71.94 172 GLY A C 1
ATOM 1383 O O . GLY A 1 172 ? -17.899 -1.454 30.636 1.00 71.94 172 GLY A O 1
ATOM 1384 N N . SER A 1 173 ? -18.960 -3.264 31.449 1.00 78.38 173 SER A N 1
ATOM 1385 C CA . SER A 1 173 ? -18.233 -3.349 32.715 1.00 78.38 173 SER A CA 1
ATOM 1386 C C . SER A 1 173 ? -18.120 -4.794 33.190 1.00 78.38 173 SER A C 1
ATOM 1388 O O . SER A 1 173 ? -19.080 -5.557 33.068 1.00 78.38 173 SER A O 1
ATOM 1390 N N . VAL A 1 174 ? -16.993 -5.141 33.804 1.00 79.69 174 VAL A N 1
ATOM 1391 C CA . VAL A 1 174 ? -16.776 -6.414 34.499 1.00 79.69 174 VAL A CA 1
ATOM 1392 C C . VAL A 1 174 ? -16.623 -6.126 35.990 1.00 79.69 174 VAL A C 1
ATOM 1394 O O . VAL A 1 174 ? -15.878 -5.232 36.387 1.00 79.69 174 VAL A O 1
ATOM 1397 N N . SER A 1 175 ? -17.360 -6.859 36.823 1.00 80.62 175 SER A N 1
ATOM 1398 C CA . SER A 1 175 ? -17.295 -6.739 38.282 1.00 80.62 175 SER A CA 1
ATOM 1399 C C . SER A 1 175 ? -16.533 -7.913 38.881 1.00 80.62 175 SER A C 1
ATOM 1401 O O . SER A 1 175 ? -16.918 -9.061 38.675 1.00 80.62 175 SER A O 1
ATOM 1403 N N . PHE A 1 176 ? -15.516 -7.623 39.681 1.00 78.69 176 PHE A N 1
ATOM 1404 C CA . PHE A 1 176 ? -14.758 -8.606 40.442 1.00 78.69 176 PHE A CA 1
ATOM 1405 C C . PHE A 1 176 ? -15.127 -8.490 41.919 1.00 78.69 176 PHE A C 1
ATOM 1407 O O . PHE A 1 176 ? -15.160 -7.391 42.479 1.00 78.69 176 PHE A O 1
ATOM 1414 N N . LYS A 1 177 ? -15.407 -9.629 42.556 1.00 79.62 177 LYS A N 1
ATOM 1415 C CA . LYS A 1 177 ? -15.436 -9.713 44.017 1.00 79.62 177 LYS A CA 1
ATOM 1416 C C . LYS A 1 177 ? -14.018 -9.985 44.491 1.00 79.62 177 LYS A C 1
ATOM 1418 O O . LYS A 1 177 ? -13.404 -10.952 44.039 1.00 79.62 177 LYS A O 1
ATOM 1423 N N . GLN A 1 178 ? -13.500 -9.144 45.376 1.00 63.50 178 GLN A N 1
ATOM 1424 C CA . GLN A 1 178 ? -12.219 -9.415 46.006 1.00 63.50 178 GLN A CA 1
ATOM 1425 C C . GLN A 1 178 ? -12.368 -10.649 46.904 1.00 63.50 178 GLN A C 1
ATOM 1427 O O . GLN A 1 178 ? -13.082 -10.623 47.903 1.00 63.50 178 GLN A O 1
ATOM 1432 N N . VAL A 1 179 ? -11.715 -11.750 46.537 1.00 65.31 179 VAL A N 1
ATOM 1433 C CA . VAL A 1 179 ? -11.611 -12.917 47.415 1.00 65.31 179 VAL A CA 1
ATOM 1434 C C . VAL A 1 179 ? -10.520 -12.599 48.430 1.00 65.31 179 VAL A C 1
ATOM 1436 O O . VAL A 1 179 ? -9.344 -12.511 48.073 1.00 65.31 179 VAL A O 1
ATOM 1439 N N . GLN A 1 180 ? -10.893 -12.383 49.691 1.00 59.91 180 GLN A N 1
ATOM 1440 C CA . GLN A 1 180 ? -9.900 -12.281 50.755 1.00 59.91 180 GLN A CA 1
ATOM 1441 C C . GLN A 1 180 ? -9.182 -13.630 50.870 1.00 59.91 180 GLN A C 1
ATOM 1443 O O . GLN A 1 180 ? -9.824 -14.674 50.991 1.00 59.91 180 GLN A O 1
ATOM 1448 N N . ARG A 1 181 ? -7.843 -13.625 50.825 1.00 54.56 181 ARG A N 1
ATOM 1449 C CA . ARG A 1 181 ? -7.070 -14.811 51.205 1.00 54.56 181 ARG A CA 1
ATOM 1450 C C . ARG A 1 181 ? -7.453 -15.159 52.639 1.00 54.56 181 ARG A C 1
ATOM 1452 O O . ARG A 1 181 ? -7.275 -14.331 53.532 1.00 54.56 181 ARG A O 1
ATOM 1459 N N . ILE A 1 182 ? -7.941 -16.379 52.852 1.00 64.31 182 ILE A N 1
ATOM 1460 C CA . ILE A 1 182 ? -8.055 -16.947 54.194 1.00 64.31 182 ILE A CA 1
ATOM 1461 C C . ILE A 1 182 ? -6.643 -16.873 54.783 1.00 64.31 182 ILE A C 1
ATOM 1463 O O . ILE A 1 182 ? -5.713 -17.458 54.222 1.00 64.31 182 ILE A O 1
ATOM 1467 N N . LYS A 1 183 ? -6.448 -16.078 55.844 1.00 57.75 183 LYS A N 1
ATOM 1468 C CA . LYS A 1 183 ? -5.170 -16.083 56.563 1.00 57.75 183 LYS A CA 1
ATOM 1469 C C . LYS A 1 183 ? -4.917 -17.531 56.991 1.00 57.75 183 LYS A C 1
ATOM 1471 O O . LYS A 1 183 ? -5.845 -18.130 57.538 1.00 57.75 183 LYS A O 1
ATOM 1476 N N . PRO A 1 184 ? -3.725 -18.104 56.743 1.00 54.97 184 PRO A N 1
ATOM 1477 C CA . PRO A 1 184 ? -3.409 -19.413 57.293 1.00 54.97 184 PRO A CA 1
ATOM 1478 C C . PRO A 1 184 ? -3.669 -19.350 58.798 1.00 54.97 184 PRO A C 1
ATOM 1480 O O . PRO A 1 184 ? -3.246 -18.393 59.454 1.00 54.97 184 PRO A O 1
ATOM 1483 N N . GLN A 1 185 ? -4.442 -20.306 59.320 1.00 56.75 185 GLN A N 1
ATOM 1484 C CA . GLN A 1 185 ? -4.613 -20.424 60.762 1.00 56.75 185 GLN A CA 1
ATOM 1485 C C . GLN A 1 185 ? -3.211 -20.567 61.346 1.00 56.75 185 GLN A C 1
ATOM 1487 O O . GLN A 1 185 ? -2.464 -21.465 60.960 1.00 56.75 185 GLN A O 1
ATOM 1492 N N . ILE A 1 186 ? -2.828 -19.632 62.215 1.00 58.44 186 ILE A N 1
ATOM 1493 C CA . ILE A 1 186 ? -1.620 -19.781 63.015 1.00 58.44 186 ILE A CA 1
ATOM 1494 C C . ILE A 1 186 ? -1.892 -21.020 63.861 1.00 58.44 186 ILE A C 1
ATOM 1496 O O . ILE A 1 186 ? -2.776 -20.990 64.719 1.00 58.44 186 ILE A O 1
ATOM 1500 N N . HIS A 1 187 ? -1.220 -22.128 63.549 1.00 54.84 187 HIS A N 1
ATOM 1501 C CA . HIS A 1 187 ? -1.262 -23.296 64.412 1.00 54.84 187 HIS A CA 1
ATOM 1502 C C . HIS A 1 187 ? -0.799 -22.833 65.798 1.00 54.84 187 HIS A C 1
ATOM 1504 O O . HIS A 1 187 ? 0.258 -22.199 65.877 1.00 54.84 187 HIS A O 1
ATOM 1510 N N . PRO A 1 188 ? -1.584 -23.063 66.869 1.00 53.78 188 PRO A N 1
ATOM 1511 C CA . PRO A 1 188 ? -1.106 -22.790 68.214 1.00 53.78 188 PRO A CA 1
ATOM 1512 C C . PRO A 1 188 ? 0.200 -23.558 68.382 1.00 53.78 188 PRO A C 1
ATOM 1514 O O . PRO A 1 188 ? 0.285 -24.714 67.962 1.00 53.78 188 PRO A O 1
ATOM 1517 N N . GLU A 1 189 ? 1.218 -22.857 68.877 1.00 51.41 189 GLU A N 1
ATOM 1518 C CA . GLU A 1 189 ? 2.589 -23.343 68.927 1.00 51.41 189 GLU A CA 1
ATOM 1519 C C . GLU A 1 189 ? 2.617 -24.791 69.409 1.00 51.41 189 GLU A C 1
ATOM 1521 O O . GLU A 1 189 ? 2.097 -25.113 70.477 1.00 51.41 189 GLU A O 1
ATOM 1526 N N . THR A 1 190 ? 3.187 -25.680 68.596 1.00 51.41 190 THR A N 1
ATOM 1527 C CA . THR A 1 190 ? 3.560 -27.019 69.039 1.00 51.41 190 THR A CA 1
ATOM 1528 C C . THR A 1 190 ? 4.588 -26.843 70.145 1.00 51.41 190 THR A C 1
ATOM 1530 O O . THR A 1 190 ? 5.788 -26.750 69.894 1.00 51.41 190 THR A O 1
ATOM 1533 N N . THR A 1 191 ? 4.117 -26.753 71.384 1.00 47.38 191 THR A N 1
ATOM 1534 C CA . THR A 1 191 ? 4.961 -26.823 72.563 1.00 47.38 191 THR A CA 1
ATOM 1535 C C . THR A 1 191 ? 5.662 -28.174 72.489 1.00 47.38 191 THR A C 1
ATOM 1537 O O . THR A 1 191 ? 5.014 -29.223 72.532 1.00 47.38 191 THR A O 1
ATOM 1540 N N . HIS A 1 192 ? 6.991 -28.165 72.355 1.00 48.78 192 HIS A N 1
ATOM 1541 C CA . HIS A 1 192 ? 7.829 -29.370 72.300 1.00 48.78 192 HIS A CA 1
ATOM 1542 C C . HIS A 1 192 ? 7.594 -30.344 73.477 1.00 48.78 192 HIS A C 1
ATOM 1544 O O . HIS A 1 192 ? 8.006 -31.497 73.407 1.00 48.78 192 HIS A O 1
ATOM 1550 N N . SER A 1 193 ? 6.877 -29.926 74.527 1.00 51.09 193 SER A N 1
ATOM 1551 C CA . SER A 1 193 ? 6.420 -30.765 75.638 1.00 51.09 193 SER A CA 1
ATOM 1552 C C . SER A 1 193 ? 5.405 -31.854 75.260 1.00 51.09 193 SER A C 1
ATOM 1554 O O . SER A 1 193 ? 5.217 -32.775 76.045 1.00 51.09 193 SER A O 1
ATOM 1556 N N . HIS A 1 194 ? 4.756 -31.789 74.090 1.00 46.00 194 HIS A N 1
ATOM 1557 C CA . HIS A 1 194 ? 3.832 -32.839 73.625 1.00 46.00 194 HIS A CA 1
ATOM 1558 C C . HIS A 1 194 ? 4.483 -33.918 72.746 1.00 46.00 194 HIS A C 1
ATOM 1560 O O . HIS A 1 194 ? 3.814 -34.881 72.383 1.00 46.00 194 HIS A O 1
ATOM 1566 N N . ILE A 1 195 ? 5.770 -33.786 72.406 1.00 50.94 195 ILE A N 1
ATOM 1567 C CA . ILE A 1 195 ? 6.468 -34.719 71.502 1.00 50.94 195 ILE A CA 1
ATOM 1568 C C . ILE A 1 195 ? 7.193 -35.845 72.277 1.00 50.94 195 ILE A C 1
ATOM 1570 O O . ILE A 1 195 ? 7.692 -36.781 71.669 1.00 50.94 195 ILE A O 1
ATOM 1574 N N . VAL A 1 196 ? 7.198 -35.833 73.619 1.00 46.50 196 VAL A N 1
ATOM 1575 C CA . VAL A 1 196 ? 8.004 -36.771 74.441 1.00 46.50 196 VAL A CA 1
ATOM 1576 C C . VAL A 1 196 ? 7.183 -37.897 75.098 1.00 46.50 196 VAL A C 1
ATOM 1578 O O . VAL A 1 196 ? 7.571 -38.430 76.127 1.00 46.50 196 VAL A O 1
ATOM 1581 N N . THR A 1 197 ? 6.033 -38.298 74.550 1.00 45.91 197 THR A N 1
ATOM 1582 C CA . THR A 1 197 ? 5.258 -39.427 75.125 1.00 45.91 197 THR A CA 1
ATOM 1583 C C . THR A 1 197 ? 4.864 -40.513 74.131 1.00 45.91 197 THR A C 1
ATOM 1585 O O . THR A 1 197 ? 3.979 -41.315 74.421 1.00 45.91 197 THR A O 1
ATOM 1588 N N . ILE A 1 198 ? 5.538 -40.601 72.982 1.00 48.03 198 ILE A N 1
ATOM 1589 C CA . ILE A 1 198 ? 5.367 -41.733 72.059 1.00 48.03 198 ILE A CA 1
ATOM 1590 C C . ILE A 1 198 ? 6.733 -42.332 71.701 1.00 48.03 198 ILE A C 1
ATOM 1592 O O . ILE A 1 198 ? 7.072 -42.497 70.539 1.00 48.03 198 ILE A O 1
ATOM 1596 N N . GLU A 1 199 ? 7.527 -42.658 72.715 1.00 49.59 199 GLU A N 1
ATOM 1597 C CA . GLU A 1 199 ? 8.598 -43.653 72.603 1.00 49.59 199 GLU A CA 1
ATOM 1598 C C . GLU A 1 199 ? 8.405 -44.646 73.747 1.00 49.59 199 GLU A C 1
ATOM 1600 O O . GLU A 1 199 ? 8.936 -44.469 74.833 1.00 49.59 199 GLU A O 1
ATOM 1605 N N . ASP A 1 200 ? 7.491 -45.593 73.526 1.00 48.97 200 ASP A N 1
ATOM 1606 C CA . ASP A 1 200 ? 7.540 -46.966 74.044 1.00 48.97 200 ASP A CA 1
ATOM 1607 C C . ASP A 1 200 ? 6.289 -47.709 73.550 1.00 48.97 200 ASP A C 1
ATOM 1609 O O . ASP A 1 200 ? 5.287 -47.887 74.244 1.00 48.97 200 ASP A O 1
ATOM 1613 N N . SER A 1 201 ? 6.326 -48.140 72.289 1.00 43.06 201 SER A N 1
ATOM 1614 C CA . SER A 1 201 ? 5.469 -49.230 71.829 1.00 43.06 201 SER A CA 1
ATOM 1615 C C . SER A 1 201 ? 6.291 -50.157 70.946 1.00 43.06 201 SER A C 1
ATOM 1617 O O . SER A 1 201 ? 6.767 -49.775 69.879 1.00 43.06 201 SER A O 1
ATOM 1619 N N . ALA A 1 202 ? 6.503 -51.367 71.456 1.00 47.09 202 ALA A N 1
ATOM 1620 C CA . ALA A 1 202 ? 7.353 -52.396 70.885 1.00 47.09 202 ALA A CA 1
ATOM 1621 C C . ALA A 1 202 ? 6.712 -53.036 69.647 1.00 47.09 202 ALA A C 1
ATOM 1623 O O . ALA A 1 202 ? 6.094 -54.088 69.752 1.00 47.09 202 ALA A O 1
ATOM 1624 N N . PHE A 1 203 ? 6.879 -52.413 68.482 1.00 42.56 203 PHE A N 1
ATOM 1625 C CA . PHE A 1 203 ? 6.829 -53.086 67.182 1.00 42.56 203 PHE A CA 1
ATOM 1626 C C . PHE A 1 203 ? 7.738 -52.352 66.192 1.00 42.56 203 PHE A C 1
ATOM 1628 O O . PHE A 1 203 ? 7.263 -51.563 65.377 1.00 42.56 203 PHE A O 1
ATOM 1635 N N . LEU A 1 204 ? 9.044 -52.607 66.319 1.00 35.91 204 LEU A N 1
ATOM 1636 C CA . LEU A 1 204 ? 10.025 -52.901 65.259 1.00 35.91 204 LEU A CA 1
ATOM 1637 C C . LEU A 1 204 ? 11.421 -53.024 65.879 1.00 35.91 204 LEU A C 1
ATOM 1639 O O . LEU A 1 204 ? 11.817 -52.101 66.620 1.00 35.91 204 LEU A O 1
#

pLDDT: mean 82.1, std 15.5, range [35.91, 97.31]

Sequence (204 aa):
MDEKIVLTRQQILSSALKVSKCRSLVKRRFQSLGLKYADSQEVRDRLTMIEKNAFHHLGKFCQSNDIDSLFSMANTLSELFLLKGELITTDPFGDRETSYWSVPQGSCHEWIQSLTTSEGPERKFVSFRISFDNNDVRCDLVKKNARMLGCYLLPYFVDLTRTVGAFINLPGSVSFKQVQRIKPQIHPETTHSHIVTIEDSAFL

Secondary structure (DSSP, 8-state):
---EEEEEHHHHH-----HHHHHHHHHHHHHHT-GGGB-SHHHHHHHHHHHHHHHHHHHHHHHH--HHHHHHHHHHHHGGGGEEEEEEEE-TTS-EEEEEEEGGG--HHHHHHHHHSSSSS-PEEEEEEEEE---HHHHHHHHHTHHHHHHHHHHHHS-GGGTGGGT----SEEEEE-----PPP------GGGSSS-------

Organism: Enterobacter cloacae (NCBI:txid550)